Protein AF-A0A950TU41-F1 (afdb_monomer)

Nearest PDB structures (foldseek):
  3a70-assembly1_A  TM=3.833E-01  e=6.392E-03  Pseudomonas sp. MIS38
  2zj7-assembly1_A  TM=4.247E-01  e=2.794E-02  Pseudomonas sp. MIS38
  2qub-assembly6_K  TM=4.024E-01  e=8.659E-02  Serratia marcescens
  7rah-assembly1_E  TM=3.478E-01  e=1.826E+00  Bordetella pertussis

Sequence (277 aa):
MASIQISSSLDMHSFSTWYGNISSYDATHITVTNGPLQGIYTGTFGYDAYGNVYGTLTGFTETFSGLPAFSISGMNVSATYAEQLIASNQIQTLFQTALSGDDQFTVTSGTHVIDGYGGYNTVTESQAHTAYSISTAGSAVLVTNAAEHDTLYNIQRINFTDGFYNTQTQTFSPNAPSGGGFAATDVTTGKAVATSPQSYSGPVAGLQNEFISVTPDNLNVSVSTPNWFIHTGSGQDAIAVSSGVNVLDGGTGSNFLTGGSGTDTFFVDDRGATADI

Radius of gyration: 26.52 Å; Cα contacts (8 Å, |Δi|>4): 699; chains: 1; bounding box: 56×37×81 Å

Solvent-accessible surface area (backbone atoms only — not comparable to full-atom values): 14378 Å² total; per-residue (Å²): 90,29,44,35,45,36,60,40,65,41,48,62,88,78,60,75,88,81,83,58,48,77,78,48,72,57,54,44,42,39,32,32,38,45,90,54,37,36,40,40,39,30,41,45,44,48,65,53,100,85,66,53,56,33,54,37,32,24,29,39,37,35,24,52,75,84,41,66,35,36,35,40,35,54,32,81,35,48,31,45,58,50,49,53,29,56,78,66,71,34,53,67,61,47,48,46,62,47,31,46,40,42,31,40,37,37,53,54,66,34,49,34,36,47,66,30,64,28,61,64,10,33,40,34,51,88,47,43,63,89,68,45,50,76,50,76,60,89,84,28,40,36,45,30,47,98,61,30,47,33,40,36,29,52,50,46,32,39,36,30,75,50,24,36,34,32,62,83,80,71,42,77,45,59,34,76,38,77,87,61,48,72,48,48,33,28,65,73,80,73,39,70,51,85,74,73,65,36,36,46,83,72,92,64,84,72,41,49,25,27,38,77,53,77,37,72,55,24,36,44,35,42,31,67,49,58,10,36,38,38,35,41,21,51,11,53,27,37,40,36,41,25,41,42,35,29,37,43,27,45,44,39,64,66,59,48,79,41,57,65,46,74,55,60,46,76,55,79,68,79,88,50,101,81,67,85,135

Secondary structure (DSSP, 8-state):
--EEEE-S-EETTT------EEEEE-SSEEEEEETTEEEEEEEEEEE-TT--EEEEEEEEEEEETTEEEEEEEEEEEEHHHHHHHHHTT-HHHHHHHHTSSS-EEEE-SEEEEEE--SS--EEE-SS-GGGSEEEEETTEEEEE-SSEEEEEES--EEEETTEEEETTTTEEEEPPP--SSEEEEETTTTEE-SPPPEE--SS-TT--EEEE---SS-EEEEE-SS-EEEE--SS--EEE--EEEEEEE--SS--EEE--EEEEEEE----STT---

pLDDT: mean 92.18, std 8.11, range [53.5, 98.5]

Mean predicted aligned error: 10.17 Å

Structure (mmCIF, N/CA/C/O backbone):
data_AF-A0A950TU41-F1
#
_entry.id   AF-A0A950TU41-F1
#
loop_
_atom_site.group_PDB
_atom_site.id
_atom_site.type_symbol
_atom_site.label_atom_id
_atom_site.label_alt_id
_atom_site.label_comp_id
_atom_site.label_asym_id
_atom_site.label_entity_id
_atom_site.label_seq_id
_atom_site.pdbx_PDB_ins_code
_atom_site.Cartn_x
_atom_site.Cartn_y
_atom_site.Cartn_z
_atom_site.occupancy
_atom_site.B_iso_or_equiv
_atom_site.auth_seq_id
_atom_site.auth_comp_id
_atom_site.auth_asym_id
_atom_site.auth_atom_id
_atom_site.pdbx_PDB_model_num
ATOM 1 N N . MET A 1 1 ? 1.848 -8.654 -11.719 1.00 88.25 1 MET A N 1
ATOM 2 C CA . MET A 1 1 ? 1.743 -7.685 -10.626 1.00 88.25 1 MET A CA 1
ATOM 3 C C . MET A 1 1 ? 3.095 -7.047 -10.470 1.00 88.25 1 MET A C 1
ATOM 5 O O . MET A 1 1 ? 4.022 -7.681 -9.966 1.00 88.25 1 MET A O 1
ATOM 9 N N . ALA A 1 2 ? 3.198 -5.836 -10.986 1.00 94.94 2 ALA A N 1
ATOM 10 C CA . ALA A 1 2 ? 4.299 -4.953 -10.719 1.00 94.94 2 ALA A CA 1
ATOM 11 C C . ALA A 1 2 ? 4.167 -4.376 -9.302 1.00 94.94 2 ALA A C 1
ATOM 13 O O . ALA A 1 2 ? 3.069 -4.199 -8.768 1.00 94.94 2 ALA A O 1
ATOM 14 N N . SER A 1 3 ? 5.309 -4.100 -8.686 1.00 97.06 3 SER A N 1
ATOM 15 C CA . SER A 1 3 ? 5.402 -3.364 -7.431 1.00 97.06 3 SER A CA 1
ATOM 16 C C . SER A 1 3 ? 6.272 -2.139 -7.645 1.00 97.06 3 SER A C 1
ATOM 18 O O . SER A 1 3 ? 7.398 -2.252 -8.143 1.00 97.06 3 SER A O 1
ATOM 20 N N . ILE A 1 4 ? 5.724 -0.983 -7.287 1.00 97.69 4 ILE A N 1
ATOM 21 C CA . ILE A 1 4 ? 6.302 0.331 -7.498 1.00 97.69 4 ILE A CA 1
ATOM 22 C C . ILE A 1 4 ? 6.582 0.951 -6.132 1.00 97.69 4 ILE A C 1
ATOM 24 O O . ILE A 1 4 ? 5.690 1.055 -5.292 1.00 97.69 4 ILE A O 1
ATOM 28 N N . GLN A 1 5 ? 7.823 1.369 -5.917 1.00 97.19 5 GLN A N 1
ATOM 29 C CA . GLN A 1 5 ? 8.247 2.119 -4.737 1.00 97.19 5 GLN A CA 1
ATOM 30 C C . GLN A 1 5 ? 8.606 3.534 -5.175 1.00 97.19 5 GLN A C 1
ATOM 32 O O . GLN A 1 5 ? 9.477 3.700 -6.031 1.00 97.19 5 GLN A O 1
ATOM 37 N N . ILE A 1 6 ? 7.948 4.538 -4.604 1.00 95.56 6 ILE A N 1
ATOM 38 C CA . ILE A 1 6 ? 8.104 5.947 -4.969 1.00 95.56 6 ILE A CA 1
ATOM 39 C C . ILE A 1 6 ? 8.663 6.668 -3.752 1.00 95.56 6 ILE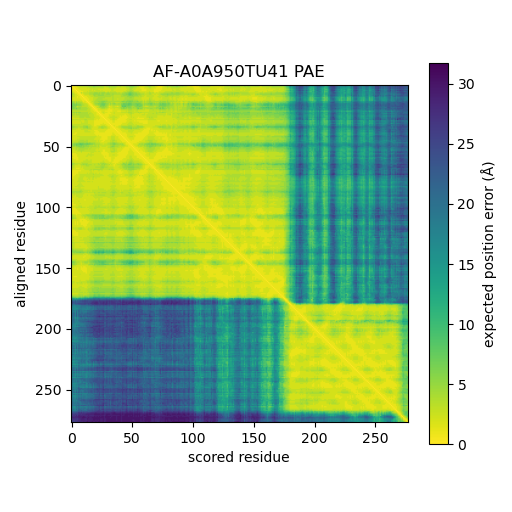 A C 1
ATOM 41 O O . ILE A 1 6 ? 8.012 6.726 -2.716 1.00 95.56 6 ILE A O 1
ATOM 45 N N . SER A 1 7 ? 9.901 7.143 -3.863 1.00 93.31 7 SER A N 1
ATOM 46 C CA . SER A 1 7 ? 10.683 7.708 -2.753 1.00 93.31 7 SER A CA 1
ATOM 47 C C . SER A 1 7 ? 10.867 9.226 -2.856 1.00 93.31 7 SER A C 1
ATOM 49 O O . SER A 1 7 ? 11.515 9.843 -2.012 1.00 93.31 7 SER A O 1
ATOM 51 N N . SER A 1 8 ? 10.322 9.830 -3.910 1.00 91.50 8 SER A N 1
ATOM 52 C CA . SER A 1 8 ? 10.320 11.265 -4.168 1.00 91.50 8 SER A CA 1
ATOM 53 C C . SER A 1 8 ? 9.104 11.636 -5.008 1.00 91.50 8 SER A C 1
ATOM 55 O O . SER A 1 8 ? 8.573 10.780 -5.713 1.00 91.50 8 SER A O 1
ATOM 57 N N . SER A 1 9 ? 8.729 12.919 -5.006 1.00 93.25 9 SER A N 1
ATOM 58 C CA . SER A 1 9 ? 7.616 13.429 -5.815 1.00 93.25 9 SER A CA 1
ATOM 59 C C . SER A 1 9 ? 7.714 12.985 -7.274 1.00 93.25 9 SER A C 1
ATOM 61 O O . SER A 1 9 ? 8.743 13.171 -7.925 1.00 93.25 9 SER A O 1
ATOM 63 N N . LEU A 1 10 ? 6.630 12.394 -7.768 1.00 94.00 10 LEU A N 1
ATOM 64 C CA . LEU A 1 10 ? 6.549 11.758 -9.077 1.00 94.00 10 LEU A CA 1
ATOM 65 C C . LEU A 1 10 ? 5.215 12.115 -9.712 1.00 94.00 10 LEU A C 1
ATOM 67 O O . LEU A 1 10 ? 4.171 11.872 -9.119 1.00 94.00 10 LEU A O 1
ATOM 71 N N . ASP A 1 11 ? 5.248 12.617 -10.940 1.00 95.75 11 ASP A N 1
ATOM 72 C CA . ASP A 1 11 ? 4.053 12.766 -11.762 1.00 95.75 11 ASP A CA 1
ATOM 73 C C . ASP A 1 11 ? 4.135 11.807 -12.950 1.00 95.75 11 ASP A C 1
ATOM 75 O O . ASP A 1 11 ? 4.920 12.007 -13.880 1.00 95.75 11 ASP A O 1
ATOM 79 N N . MET A 1 12 ? 3.331 10.742 -12.909 1.00 94.94 12 MET A N 1
ATOM 80 C CA . MET A 1 12 ? 3.318 9.714 -13.947 1.00 94.94 12 MET A CA 1
ATOM 81 C C . MET A 1 12 ? 2.760 10.220 -15.283 1.00 94.94 12 MET A C 1
ATOM 83 O O . MET A 1 12 ? 3.123 9.662 -16.316 1.00 94.94 12 MET A O 1
ATOM 87 N N . HIS A 1 13 ? 1.933 11.271 -15.308 1.00 94.38 13 HIS A N 1
ATOM 88 C CA . HIS A 1 13 ? 1.343 11.820 -16.540 1.00 94.38 13 HIS A CA 1
ATOM 89 C C . HIS A 1 13 ? 2.278 12.789 -17.263 1.00 94.38 13 HIS A C 1
ATOM 91 O O . HIS A 1 13 ? 2.234 12.876 -18.491 1.00 94.38 13 HIS A O 1
ATOM 97 N N . SER A 1 14 ? 3.139 13.496 -16.527 1.00 91.94 14 SER A N 1
ATOM 98 C CA . SER A 1 14 ? 4.156 14.388 -17.103 1.00 91.94 14 SER A CA 1
ATOM 99 C C . SER A 1 14 ? 5.564 13.783 -17.158 1.00 91.94 14 SER A C 1
ATOM 101 O O . SER A 1 14 ? 6.498 14.436 -17.634 1.00 91.94 14 SER A O 1
ATOM 103 N N . PHE A 1 15 ? 5.721 12.520 -16.743 1.00 88.56 15 PHE A N 1
ATOM 104 C CA . PHE A 1 15 ? 6.992 11.805 -16.798 1.00 88.56 15 PHE A CA 1
ATOM 105 C C . PHE A 1 15 ? 7.570 11.789 -18.220 1.00 88.56 15 PHE A C 1
ATOM 107 O O . PHE A 1 15 ? 6.873 11.492 -19.196 1.00 88.56 15 PHE A O 1
ATOM 114 N N . SER A 1 16 ? 8.866 12.080 -18.335 1.00 85.00 16 SER A N 1
ATOM 115 C CA . SER A 1 16 ? 9.580 12.150 -19.611 1.00 85.00 16 SER A CA 1
ATOM 116 C C . SER A 1 16 ? 10.848 11.306 -19.579 1.00 85.00 16 SER A C 1
ATOM 118 O O . SER A 1 16 ? 11.495 11.168 -18.542 1.00 85.00 16 SER A O 1
ATOM 120 N N . THR A 1 17 ? 11.213 10.727 -20.725 1.00 85.25 17 THR A N 1
ATOM 121 C CA . THR A 1 17 ? 12.479 10.000 -20.850 1.00 85.25 17 THR A CA 1
ATOM 122 C C . THR A 1 17 ? 13.650 10.969 -20.834 1.00 85.25 17 THR A C 1
ATOM 124 O O . THR A 1 17 ? 13.615 12.001 -21.508 1.00 85.25 17 THR A O 1
ATOM 127 N N . TRP A 1 18 ? 14.734 10.583 -20.174 1.00 89.56 18 TRP A N 1
ATOM 128 C CA . TRP A 1 18 ? 16.033 11.221 -20.329 1.00 89.56 18 TRP A CA 1
ATOM 129 C C . TRP A 1 18 ? 17.007 10.261 -21.010 1.00 89.56 18 TRP A C 1
ATOM 131 O O . TRP A 1 18 ? 16.962 9.046 -20.824 1.00 89.56 18 TRP A O 1
ATOM 141 N N . TYR A 1 19 ? 17.897 10.823 -21.823 1.00 88.25 19 TYR A N 1
ATOM 142 C CA . TYR A 1 19 ? 18.923 10.063 -22.530 1.00 88.25 19 TYR A CA 1
ATOM 143 C C . TYR A 1 19 ? 20.235 10.120 -21.755 1.00 88.25 19 TYR A C 1
ATOM 145 O O . TYR A 1 19 ? 20.560 11.143 -21.152 1.00 88.25 19 TYR A O 1
ATOM 153 N N . GLY A 1 20 ? 20.999 9.034 -21.778 1.00 91.81 20 GLY A N 1
ATOM 154 C CA . GLY A 1 20 ? 22.286 8.934 -21.102 1.00 91.81 20 GLY A CA 1
ATOM 155 C C . GLY A 1 20 ? 23.204 7.927 -21.780 1.00 91.81 20 GLY A C 1
ATOM 156 O O . GLY A 1 20 ? 22.857 7.332 -22.799 1.00 91.81 20 GLY A O 1
ATOM 157 N N . ASN A 1 21 ? 24.386 7.734 -21.204 1.00 94.75 21 ASN A N 1
ATOM 158 C CA . ASN A 1 21 ? 25.345 6.746 -21.685 1.00 94.75 21 ASN A CA 1
ATOM 159 C C . ASN A 1 21 ? 25.136 5.420 -20.955 1.00 94.75 21 ASN A C 1
ATOM 161 O O . ASN A 1 21 ? 25.005 5.409 -19.728 1.00 94.75 21 ASN A O 1
ATOM 165 N N . ILE A 1 22 ? 25.167 4.307 -21.691 1.00 95.62 22 ILE A N 1
ATOM 166 C CA . ILE A 1 22 ? 25.212 2.971 -21.090 1.00 95.62 22 ILE A CA 1
ATOM 167 C C . ILE A 1 22 ? 26.581 2.807 -20.416 1.00 95.62 22 ILE A C 1
ATOM 169 O O . ILE A 1 22 ? 27.606 2.763 -21.093 1.00 95.62 22 ILE A O 1
ATOM 173 N N . SER A 1 23 ? 26.608 2.746 -19.084 1.00 95.50 23 SER A N 1
ATOM 174 C CA . SER A 1 23 ? 27.840 2.606 -18.295 1.00 95.50 23 SER A CA 1
ATOM 175 C C . SER A 1 23 ? 28.212 1.149 -18.023 1.00 95.50 23 SER A C 1
ATOM 177 O O . SER A 1 23 ? 29.385 0.841 -17.825 1.00 95.50 23 SER A O 1
ATOM 179 N N . SER A 1 24 ? 27.227 0.251 -18.003 1.00 96.62 24 SER A N 1
ATOM 180 C CA . SER A 1 24 ? 27.422 -1.196 -17.889 1.00 96.62 24 SER A CA 1
ATOM 181 C C . SER A 1 24 ? 26.199 -1.940 -18.417 1.00 96.62 24 SER A C 1
ATOM 183 O O . SER A 1 24 ? 25.081 -1.424 -18.365 1.00 96.62 24 SER A O 1
ATOM 185 N N . TYR A 1 25 ? 26.408 -3.151 -18.929 1.00 96.94 25 TYR A N 1
ATOM 186 C CA . TYR A 1 25 ? 25.329 -4.057 -19.299 1.00 96.94 25 TYR A CA 1
ATOM 187 C C . TYR A 1 25 ? 25.789 -5.516 -19.220 1.00 96.94 25 TYR A C 1
ATOM 189 O O . TYR A 1 25 ? 26.951 -5.827 -19.491 1.00 96.94 25 TYR A O 1
ATOM 197 N N . ASP A 1 26 ? 24.875 -6.401 -18.841 1.00 97.25 26 ASP A N 1
ATOM 198 C CA . ASP A 1 26 ? 25.050 -7.850 -18.812 1.00 97.25 26 ASP A CA 1
ATOM 199 C C . ASP A 1 26 ? 23.702 -8.555 -19.048 1.00 97.25 26 ASP A C 1
ATOM 201 O O . ASP A 1 26 ? 22.701 -7.927 -19.382 1.00 97.25 26 ASP A O 1
ATOM 205 N N . ALA A 1 27 ? 23.653 -9.879 -18.886 1.00 97.56 27 ALA A N 1
ATOM 206 C CA . ALA A 1 27 ? 22.436 -10.661 -19.118 1.00 97.56 27 ALA A CA 1
ATOM 207 C C . ALA A 1 27 ? 21.272 -10.346 -18.151 1.00 97.56 27 ALA A C 1
ATOM 209 O O . ALA A 1 27 ? 20.183 -10.896 -18.307 1.00 97.56 27 ALA A O 1
ATOM 210 N N . THR A 1 28 ? 21.490 -9.507 -17.138 1.00 98.00 28 THR A N 1
ATOM 211 C CA . THR A 1 28 ? 20.545 -9.219 -16.052 1.00 98.00 28 THR A CA 1
ATOM 212 C C . THR A 1 28 ? 20.322 -7.731 -15.789 1.00 98.00 28 THR A C 1
ATOM 214 O O . THR A 1 28 ? 19.253 -7.368 -15.299 1.00 98.00 28 THR A O 1
ATOM 217 N N . HIS A 1 29 ? 21.287 -6.870 -16.124 1.00 97.69 29 HIS A N 1
ATOM 218 C CA . HIS A 1 29 ? 21.232 -5.433 -15.860 1.00 97.69 29 HIS A CA 1
ATOM 219 C C . HIS A 1 29 ? 21.679 -4.608 -17.070 1.00 97.69 29 HIS A C 1
ATOM 221 O O . HIS A 1 29 ? 22.626 -4.969 -17.762 1.00 97.69 29 HIS A O 1
ATOM 227 N N . ILE A 1 30 ? 21.055 -3.446 -17.271 1.00 97.81 30 ILE A N 1
ATOM 228 C CA . ILE A 1 30 ? 21.564 -2.364 -18.126 1.00 97.81 30 ILE A CA 1
ATOM 229 C C . ILE A 1 30 ? 21.567 -1.091 -17.286 1.00 97.81 30 ILE A C 1
ATOM 231 O O . ILE A 1 30 ? 20.527 -0.687 -16.774 1.00 97.81 30 ILE A O 1
ATOM 235 N N . THR A 1 31 ? 22.725 -0.452 -17.145 1.00 97.62 31 THR A N 1
ATOM 236 C CA . THR A 1 31 ? 22.864 0.800 -16.395 1.00 97.62 31 THR A CA 1
ATOM 237 C C . THR A 1 31 ? 23.100 1.953 -17.353 1.00 97.62 31 THR A C 1
ATOM 239 O O . THR A 1 31 ? 24.046 1.930 -18.143 1.00 97.62 31 THR A O 1
ATOM 242 N N . VAL A 1 32 ? 22.262 2.980 -17.252 1.00 96.81 32 VAL A N 1
ATOM 243 C CA . VAL A 1 32 ? 22.356 4.227 -18.011 1.00 96.81 32 VAL A CA 1
ATOM 244 C C . VAL A 1 32 ? 22.626 5.371 -17.041 1.00 96.81 32 VAL A C 1
ATOM 246 O O . VAL A 1 32 ? 22.015 5.445 -15.978 1.00 96.81 32 VAL A O 1
ATOM 249 N N . THR A 1 33 ? 23.540 6.271 -17.396 1.00 97.12 33 THR A N 1
ATOM 250 C CA . THR A 1 33 ? 23.901 7.430 -16.565 1.00 97.12 33 THR A CA 1
ATOM 251 C C . THR A 1 33 ? 23.861 8.735 -17.356 1.00 97.12 33 THR A C 1
ATOM 253 O O . THR A 1 33 ? 24.268 8.790 -18.521 1.00 97.12 33 THR A O 1
ATOM 256 N N . ASN A 1 34 ? 23.383 9.802 -16.716 1.00 96.00 34 ASN A N 1
ATOM 257 C CA . ASN A 1 34 ? 23.454 11.173 -17.217 1.00 96.00 34 ASN A CA 1
ATOM 258 C C . ASN A 1 34 ? 23.643 12.148 -16.043 1.00 96.00 34 ASN A C 1
ATOM 260 O O . ASN A 1 34 ? 22.690 12.520 -15.358 1.00 96.00 34 ASN A O 1
ATOM 264 N N . GLY A 1 35 ? 24.891 12.555 -15.798 1.00 94.00 35 GLY A N 1
ATOM 265 C CA . GLY A 1 35 ? 25.227 13.422 -14.670 1.00 94.00 35 GLY A CA 1
ATOM 266 C C . GLY A 1 35 ? 24.798 12.789 -13.335 1.00 94.00 35 GLY A C 1
ATOM 267 O O . GLY A 1 35 ? 25.291 11.707 -13.018 1.00 94.00 35 GLY A O 1
ATOM 268 N N . PRO A 1 36 ? 23.913 13.431 -12.546 1.00 94.19 36 PRO A N 1
ATOM 269 C CA . PRO A 1 36 ? 23.422 12.880 -11.282 1.00 94.19 36 PRO A CA 1
ATOM 270 C C . PRO A 1 36 ? 22.361 11.782 -11.450 1.00 94.19 36 PRO A C 1
ATOM 272 O O . PRO A 1 36 ? 22.050 11.116 -10.465 1.00 94.19 36 PRO A O 1
ATOM 275 N N . LEU A 1 37 ? 21.785 11.610 -12.645 1.00 95.31 37 LEU A N 1
ATOM 276 C CA . LEU A 1 37 ? 20.758 10.604 -12.913 1.00 95.31 37 LEU A CA 1
ATOM 277 C C . LEU A 1 37 ? 21.392 9.256 -13.253 1.00 95.31 37 LEU A C 1
ATOM 279 O O . LEU A 1 37 ? 22.311 9.170 -14.076 1.00 95.31 37 LEU A O 1
ATOM 283 N N . GLN A 1 38 ? 20.849 8.198 -12.662 1.00 97.06 38 GLN A N 1
ATOM 284 C CA . GLN A 1 38 ? 21.172 6.821 -13.008 1.00 97.06 38 GLN A CA 1
ATOM 285 C C . GLN A 1 38 ? 19.891 5.994 -13.091 1.00 97.06 38 GLN A C 1
ATOM 287 O O . GLN A 1 38 ? 19.098 5.977 -12.152 1.00 97.06 38 GLN A O 1
ATOM 292 N N . GLY A 1 39 ? 19.734 5.286 -14.207 1.00 97.00 39 GLY A N 1
ATOM 293 C CA . GLY A 1 39 ? 18.655 4.343 -14.466 1.00 97.00 39 GLY A CA 1
ATOM 294 C C . GLY A 1 39 ? 19.225 2.935 -14.591 1.00 97.00 39 GLY A C 1
ATOM 295 O O . GLY A 1 39 ? 20.140 2.705 -15.384 1.00 97.00 39 GLY A O 1
ATOM 296 N N . ILE A 1 40 ? 18.699 2.001 -13.809 1.00 97.38 40 ILE A N 1
ATOM 297 C CA . ILE A 1 40 ? 19.087 0.591 -13.816 1.00 97.38 40 ILE A CA 1
ATOM 298 C C . ILE A 1 40 ? 17.889 -0.217 -14.294 1.00 97.38 40 ILE A C 1
ATOM 300 O O . ILE A 1 40 ? 16.898 -0.349 -13.582 1.00 97.38 40 ILE A O 1
ATOM 304 N N . TYR A 1 41 ? 17.990 -0.772 -15.493 1.00 97.50 41 TYR A N 1
ATOM 305 C CA . TYR A 1 41 ? 17.017 -1.707 -16.043 1.00 97.50 41 TYR A CA 1
ATOM 306 C C . TYR A 1 41 ? 17.400 -3.116 -15.602 1.00 97.50 41 TYR A C 1
ATOM 308 O O . TYR A 1 41 ? 18.546 -3.526 -15.793 1.00 97.50 41 TYR A O 1
ATOM 316 N N . THR A 1 42 ? 16.459 -3.8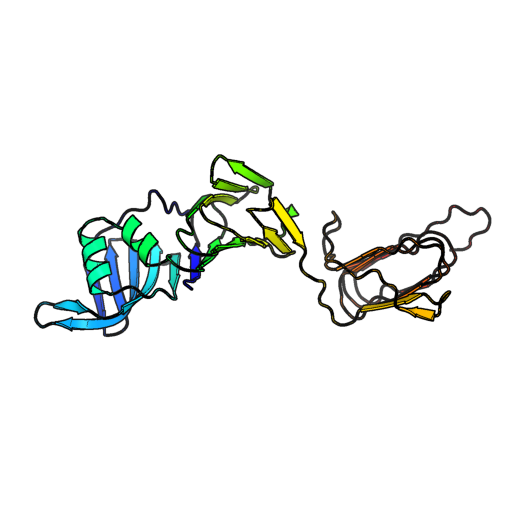60 -15.030 1.00 98.50 42 THR A N 1
ATOM 317 C CA . THR A 1 42 ? 16.664 -5.242 -14.581 1.00 98.50 42 THR A CA 1
ATOM 318 C C . THR A 1 42 ? 15.809 -6.196 -15.403 1.00 98.50 42 THR A C 1
ATOM 320 O O . THR A 1 42 ? 14.703 -5.856 -15.832 1.00 98.50 42 THR A O 1
ATOM 323 N N . GLY A 1 43 ? 16.328 -7.388 -15.686 1.00 98.12 43 GLY A N 1
ATOM 324 C CA . GLY A 1 43 ? 15.643 -8.300 -16.590 1.00 98.12 43 GLY A CA 1
ATOM 325 C C . GLY A 1 43 ? 16.399 -9.575 -16.906 1.00 98.12 43 GLY A C 1
ATOM 326 O O . GLY A 1 43 ? 17.280 -10.021 -16.176 1.00 98.12 43 GLY A O 1
ATOM 327 N N . THR A 1 44 ? 16.010 -10.182 -18.019 1.00 98.19 44 THR A N 1
ATOM 328 C CA . THR A 1 44 ? 16.773 -11.223 -18.705 1.00 98.19 44 THR A CA 1
ATOM 329 C C . THR A 1 44 ? 17.062 -10.705 -20.100 1.00 98.19 44 THR A C 1
ATOM 331 O O . THR A 1 44 ? 16.145 -10.585 -20.913 1.00 98.19 44 THR A O 1
ATOM 334 N N . PHE A 1 45 ? 18.321 -10.374 -20.359 1.00 98.44 45 PHE A N 1
ATOM 335 C CA . PHE A 1 45 ? 18.753 -9.689 -21.567 1.00 98.44 45 PHE A CA 1
ATOM 336 C C . PHE A 1 45 ? 19.679 -10.565 -22.404 1.00 98.44 45 PHE A C 1
ATOM 338 O O . PHE A 1 45 ? 20.549 -11.274 -21.894 1.00 98.44 45 PHE A O 1
ATOM 345 N N . GLY A 1 46 ? 19.496 -10.486 -23.714 1.00 97.88 46 GLY A N 1
ATOM 346 C CA . GLY A 1 46 ? 20.470 -10.920 -24.701 1.00 97.88 46 GLY A CA 1
ATOM 347 C C . GLY A 1 46 ? 20.750 -9.794 -25.688 1.00 97.88 46 GLY A C 1
ATOM 348 O O . GLY A 1 46 ? 19.980 -8.838 -25.785 1.00 97.88 46 GLY A O 1
ATOM 349 N N . TYR A 1 47 ? 21.862 -9.920 -26.407 1.00 97.19 47 TYR A N 1
ATOM 350 C CA . TYR A 1 47 ? 22.341 -8.907 -27.343 1.00 97.19 47 TYR A CA 1
ATOM 351 C C . TYR A 1 47 ? 22.710 -9.570 -28.661 1.00 97.19 47 TYR A C 1
ATOM 353 O O . TYR A 1 47 ? 23.394 -10.598 -28.673 1.00 97.19 47 TYR A O 1
ATOM 361 N N . ASP A 1 48 ? 22.229 -9.012 -29.768 1.00 95.75 48 ASP A N 1
ATOM 362 C CA . ASP A 1 48 ? 22.623 -9.478 -31.094 1.00 95.75 48 ASP A CA 1
ATOM 363 C C . ASP A 1 48 ? 24.010 -8.941 -31.500 1.00 95.75 48 ASP A C 1
ATOM 365 O O . ASP A 1 48 ? 24.665 -8.195 -30.768 1.00 95.75 48 ASP A O 1
ATOM 369 N N . ALA A 1 49 ? 24.476 -9.318 -32.694 1.00 95.44 49 ALA A N 1
ATOM 370 C CA . ALA A 1 49 ? 25.771 -8.877 -33.217 1.00 95.44 49 ALA A CA 1
ATOM 371 C C . ALA A 1 49 ? 25.870 -7.354 -33.453 1.00 95.44 49 ALA A C 1
ATOM 373 O O . ALA A 1 49 ? 26.974 -6.842 -33.643 1.00 95.44 49 ALA A O 1
ATOM 374 N N . TYR A 1 50 ? 24.741 -6.642 -33.455 1.00 93.44 50 TYR A N 1
ATOM 375 C CA . TYR A 1 50 ? 24.648 -5.193 -33.622 1.00 93.44 50 TYR A CA 1
ATOM 376 C C . TYR A 1 50 ? 24.466 -4.459 -32.284 1.00 93.44 50 TYR A C 1
ATOM 378 O O . TYR A 1 50 ? 24.434 -3.231 -32.269 1.00 93.44 50 TYR A O 1
ATOM 386 N N . GLY A 1 51 ? 24.386 -5.191 -31.166 1.00 89.38 51 GLY A N 1
ATOM 387 C CA . GLY A 1 51 ? 24.174 -4.638 -29.830 1.00 89.38 51 GLY A CA 1
ATOM 388 C C . GLY A 1 51 ? 22.709 -4.344 -29.500 1.00 89.38 51 GLY A C 1
ATOM 389 O O . GLY A 1 51 ? 22.446 -3.744 -28.458 1.00 89.38 51 GLY A O 1
ATOM 390 N N . ASN A 1 52 ? 21.756 -4.768 -30.337 1.00 93.19 52 ASN A N 1
ATOM 391 C CA . ASN A 1 52 ? 20.336 -4.601 -30.037 1.00 93.19 52 ASN A CA 1
ATOM 392 C C . ASN A 1 52 ? 19.933 -5.541 -28.901 1.00 93.19 52 ASN A C 1
ATOM 394 O O . ASN A 1 52 ? 20.273 -6.730 -28.914 1.00 93.19 52 ASN A O 1
ATOM 398 N N . VAL A 1 53 ? 19.175 -5.014 -27.941 1.00 96.75 53 VAL A N 1
ATOM 399 C CA . VAL A 1 53 ? 18.705 -5.783 -26.790 1.00 96.75 53 VAL A CA 1
ATOM 400 C C . VAL A 1 53 ? 17.448 -6.595 -27.129 1.00 96.75 53 VAL A C 1
ATOM 402 O O . VAL A 1 53 ? 16.516 -6.127 -27.790 1.00 96.75 53 VAL A O 1
ATOM 405 N N . TYR A 1 54 ? 17.396 -7.825 -26.628 1.00 97.88 54 TYR A N 1
ATOM 406 C CA . TYR A 1 54 ? 16.201 -8.665 -26.612 1.00 97.88 54 TYR A CA 1
ATOM 407 C C . TYR A 1 54 ? 16.042 -9.370 -25.263 1.00 97.88 54 TYR A C 1
ATOM 409 O O . TYR A 1 54 ? 16.923 -9.316 -24.407 1.00 97.88 54 TYR A O 1
ATOM 417 N N . GLY A 1 55 ? 14.901 -10.031 -25.070 1.00 98.12 55 GLY A N 1
ATOM 418 C CA . GLY A 1 55 ? 14.534 -10.687 -23.815 1.00 98.12 55 GLY A CA 1
ATOM 419 C C . GLY A 1 55 ? 13.413 -9.943 -23.095 1.00 98.12 55 GLY A C 1
ATOM 420 O O . GLY A 1 55 ? 12.516 -9.405 -23.752 1.00 98.12 55 GLY A O 1
ATOM 421 N N . THR A 1 56 ? 13.460 -9.910 -21.765 1.00 98.44 56 THR A N 1
ATOM 422 C CA . THR A 1 56 ? 12.373 -9.391 -20.922 1.00 98.44 56 THR A CA 1
ATOM 423 C C . THR A 1 56 ? 12.904 -8.391 -19.904 1.00 98.44 56 THR A C 1
ATOM 425 O O . THR A 1 56 ? 13.801 -8.705 -19.127 1.00 98.44 56 THR A O 1
ATOM 428 N N . LEU A 1 57 ? 12.308 -7.203 -19.888 1.00 98.38 57 LEU A N 1
ATOM 429 C CA . LEU A 1 57 ? 12.452 -6.189 -18.854 1.00 98.38 57 LEU A CA 1
ATOM 430 C C . LEU A 1 57 ? 11.503 -6.518 -17.693 1.00 98.38 57 LEU A C 1
ATOM 432 O O . LEU A 1 57 ? 10.287 -6.609 -17.888 1.00 98.38 57 LEU A O 1
ATOM 436 N N . THR A 1 58 ? 12.061 -6.690 -16.496 1.00 98.19 58 THR A N 1
ATOM 437 C CA . THR A 1 58 ? 11.312 -7.064 -15.286 1.00 98.19 58 THR A CA 1
ATOM 438 C C . THR A 1 58 ? 11.347 -6.004 -14.193 1.00 98.19 58 THR A C 1
ATOM 440 O O . THR A 1 58 ? 10.513 -6.039 -13.286 1.00 98.19 58 THR A O 1
ATOM 443 N N . GLY A 1 59 ? 12.246 -5.028 -14.286 1.00 97.75 59 GLY A N 1
ATOM 444 C CA . GLY A 1 59 ? 12.289 -3.910 -13.360 1.00 97.75 59 GLY A CA 1
ATOM 445 C C . GLY A 1 59 ? 13.065 -2.710 -13.889 1.00 97.75 59 GLY A C 1
ATOM 446 O O . GLY A 1 59 ? 13.770 -2.778 -14.896 1.00 97.75 59 GLY A O 1
ATOM 447 N N . PHE A 1 60 ? 12.897 -1.591 -13.203 1.00 97.12 60 PHE A N 1
ATOM 448 C CA . PHE A 1 60 ? 13.603 -0.347 -13.453 1.00 97.12 60 PHE A CA 1
ATOM 449 C C . PHE A 1 60 ? 13.789 0.388 -12.131 1.00 97.12 60 PHE A C 1
ATOM 451 O O . PHE A 1 60 ? 12.839 0.504 -11.366 1.00 97.12 60 PHE A O 1
ATOM 458 N N . THR A 1 61 ? 14.983 0.905 -11.876 1.00 97.00 61 THR A N 1
ATOM 459 C CA . THR A 1 61 ? 15.265 1.755 -10.718 1.00 97.00 61 THR A CA 1
ATOM 460 C C . THR A 1 61 ? 15.901 3.043 -11.194 1.00 97.00 61 THR A C 1
ATOM 462 O O . THR A 1 61 ? 16.914 3.007 -11.891 1.00 97.00 61 THR A O 1
ATOM 465 N N . GLU A 1 62 ? 15.350 4.172 -10.767 1.00 95.62 62 GLU A N 1
ATOM 466 C CA . GLU A 1 62 ? 15.936 5.486 -10.981 1.00 95.62 62 GLU A CA 1
ATOM 467 C C . GLU A 1 62 ? 16.488 6.047 -9.674 1.00 95.62 62 GLU A C 1
ATOM 469 O O . GLU A 1 62 ? 15.851 5.982 -8.619 1.00 95.62 62 GLU A O 1
ATOM 474 N N . THR A 1 63 ? 17.682 6.624 -9.753 1.00 95.75 63 THR A N 1
ATOM 475 C CA . THR A 1 63 ? 18.303 7.346 -8.646 1.00 95.75 63 THR A CA 1
ATOM 476 C C . THR A 1 63 ? 18.773 8.726 -9.093 1.00 95.75 63 THR A C 1
ATOM 478 O O . THR A 1 63 ? 19.182 8.921 -10.243 1.00 95.75 63 THR A O 1
ATOM 481 N N . PHE A 1 64 ? 18.758 9.676 -8.160 1.00 94.38 64 PHE A N 1
ATOM 482 C CA . PHE A 1 64 ? 19.330 11.006 -8.328 1.00 94.38 64 PHE A CA 1
ATOM 483 C C . PHE A 1 64 ? 20.403 11.235 -7.265 1.00 94.38 64 PHE A C 1
ATOM 485 O O . PHE A 1 64 ? 20.132 11.202 -6.065 1.00 94.38 64 PHE A O 1
ATOM 492 N N . SER A 1 65 ? 21.646 11.457 -7.694 1.00 94.31 65 SER A N 1
ATOM 493 C CA . SER A 1 65 ? 22.812 11.591 -6.805 1.00 94.31 65 SER A CA 1
ATOM 494 C C . SER A 1 65 ? 22.970 10.414 -5.822 1.00 94.31 65 SER A C 1
ATOM 496 O O . SER A 1 65 ? 23.417 10.596 -4.692 1.00 94.31 65 SER A O 1
ATOM 498 N N . GLY A 1 66 ? 22.590 9.204 -6.252 1.00 91.00 66 GLY A N 1
ATOM 499 C CA . GLY A 1 66 ? 22.659 7.973 -5.457 1.00 91.00 66 GLY A CA 1
ATOM 500 C C . GLY A 1 66 ? 21.481 7.734 -4.505 1.00 91.00 66 GLY A C 1
ATOM 501 O O . GLY A 1 66 ? 21.451 6.696 -3.849 1.00 91.00 66 GLY A O 1
ATOM 502 N N . LEU A 1 67 ? 20.509 8.648 -4.433 1.00 92.19 67 LEU A N 1
ATOM 503 C CA . LEU A 1 67 ? 19.273 8.454 -3.670 1.00 92.19 67 LEU A CA 1
ATOM 504 C C . LEU A 1 67 ? 18.172 7.880 -4.574 1.00 92.19 67 LEU A C 1
ATOM 506 O O . LEU A 1 67 ? 18.054 8.333 -5.715 1.00 92.19 67 LEU A O 1
ATOM 510 N N . PRO A 1 68 ? 17.370 6.909 -4.104 1.00 90.75 68 PRO A N 1
ATOM 511 C CA . PRO A 1 68 ? 16.273 6.351 -4.887 1.00 90.75 68 PRO A CA 1
ATOM 512 C C . PRO A 1 68 ? 15.218 7.422 -5.174 1.00 90.75 68 PRO A C 1
ATOM 514 O O . PRO A 1 68 ? 14.772 8.110 -4.260 1.00 90.75 68 PRO A O 1
ATOM 517 N N . ALA A 1 69 ? 14.830 7.549 -6.443 1.00 92.62 69 ALA A N 1
ATOM 518 C CA . ALA A 1 69 ? 13.706 8.378 -6.867 1.00 92.62 69 ALA A CA 1
ATOM 519 C C . ALA A 1 69 ? 12.441 7.515 -6.953 1.00 92.62 69 ALA A C 1
ATOM 521 O O . ALA A 1 69 ? 11.473 7.727 -6.222 1.00 92.62 69 ALA A O 1
ATOM 522 N N . PHE A 1 70 ? 12.487 6.469 -7.779 1.00 94.56 70 PHE A N 1
ATOM 523 C CA . PHE A 1 70 ? 11.476 5.419 -7.797 1.00 94.56 70 PHE A CA 1
ATOM 524 C C . PHE A 1 70 ? 12.051 4.106 -8.328 1.00 94.56 70 PHE A C 1
ATOM 526 O O . PHE A 1 70 ? 13.093 4.070 -8.987 1.00 94.56 70 PHE A O 1
ATOM 533 N N . SER A 1 71 ? 11.356 3.010 -8.049 1.00 96.38 71 SER A N 1
ATOM 534 C CA . SER A 1 71 ? 11.653 1.711 -8.641 1.00 96.38 71 SER A CA 1
ATOM 535 C C . SER A 1 71 ? 10.381 0.958 -8.983 1.00 96.38 71 SER A C 1
ATOM 537 O O . SER A 1 71 ? 9.364 1.099 -8.310 1.00 96.38 71 SER A O 1
ATOM 539 N N . ILE A 1 72 ? 10.456 0.151 -10.031 1.00 97.31 72 ILE A N 1
ATOM 540 C CA . ILE A 1 72 ? 9.419 -0.760 -10.491 1.00 97.31 72 ILE A CA 1
ATOM 541 C C . ILE A 1 72 ? 10.050 -2.146 -10.557 1.00 97.31 72 ILE A C 1
ATOM 543 O O . ILE A 1 72 ? 11.149 -2.321 -11.082 1.00 97.31 72 ILE A O 1
ATOM 547 N N . SER A 1 73 ? 9.345 -3.149 -10.057 1.00 97.62 73 SER A N 1
ATOM 548 C CA . SER A 1 73 ? 9.723 -4.559 -10.147 1.00 97.62 73 SER A CA 1
ATOM 549 C C . SER A 1 73 ? 8.519 -5.399 -10.558 1.00 97.62 73 SER A C 1
ATOM 551 O O . SER A 1 73 ? 7.388 -4.941 -10.441 1.00 97.62 73 SER A O 1
ATOM 553 N N . GLY A 1 74 ? 8.738 -6.620 -11.047 1.00 95.62 74 GLY A N 1
ATOM 554 C CA . GLY A 1 74 ? 7.649 -7.525 -11.437 1.00 95.62 74 GLY A CA 1
ATOM 555 C C . GLY A 1 74 ? 6.984 -7.185 -12.775 1.00 95.62 74 GLY A C 1
ATOM 556 O O . GLY A 1 74 ? 5.926 -7.738 -13.083 1.00 95.62 74 GLY A O 1
ATOM 557 N N . MET A 1 75 ? 7.602 -6.312 -13.578 1.00 96.19 75 MET A N 1
ATOM 558 C CA . MET A 1 75 ? 7.183 -6.070 -14.959 1.00 96.19 75 MET A CA 1
ATOM 559 C C . MET A 1 75 ? 7.371 -7.330 -15.812 1.00 96.19 75 MET A C 1
ATOM 561 O O . MET A 1 75 ? 8.177 -8.211 -15.505 1.00 96.19 75 MET A O 1
ATOM 565 N N . ASN A 1 76 ? 6.648 -7.394 -16.925 1.00 96.50 76 ASN A N 1
ATOM 566 C CA . ASN A 1 76 ? 6.835 -8.418 -17.945 1.00 96.50 76 ASN A CA 1
ATOM 567 C C . ASN A 1 76 ? 6.722 -7.785 -19.336 1.00 96.50 76 ASN A C 1
ATOM 569 O O . ASN A 1 76 ? 5.736 -7.980 -20.046 1.00 96.50 76 ASN A O 1
ATOM 573 N N . VAL A 1 77 ? 7.715 -6.971 -19.699 1.00 97.94 77 VAL A N 1
ATOM 574 C CA . VAL A 1 77 ? 7.739 -6.242 -20.975 1.00 97.94 77 VAL A CA 1
ATOM 575 C C . VAL A 1 77 ? 8.874 -6.776 -21.840 1.00 97.94 77 VAL A C 1
ATOM 577 O O . VAL A 1 77 ? 9.977 -6.992 -21.351 1.00 97.94 77 VAL A O 1
ATOM 580 N N . SER A 1 78 ? 8.641 -6.986 -23.137 1.00 98.31 78 SER A N 1
ATOM 581 C CA . SER A 1 78 ? 9.733 -7.328 -24.058 1.00 98.31 78 SER A CA 1
ATOM 582 C C . SER A 1 78 ? 10.784 -6.216 -24.059 1.00 98.31 78 SER A C 1
ATOM 584 O O . SER A 1 78 ? 10.447 -5.056 -24.281 1.00 98.31 78 SER A O 1
ATOM 586 N N . ALA A 1 79 ? 12.056 -6.564 -23.852 1.00 97.94 79 ALA A N 1
ATOM 587 C CA . ALA A 1 79 ? 13.144 -5.587 -23.819 1.00 97.94 79 ALA A CA 1
ATOM 588 C C . ALA A 1 79 ? 13.280 -4.832 -25.154 1.00 97.94 79 ALA A C 1
ATOM 590 O O . ALA A 1 79 ? 13.502 -3.627 -25.155 1.00 97.94 79 ALA A O 1
ATOM 591 N N . THR A 1 80 ? 13.058 -5.515 -26.282 1.00 97.75 80 THR A N 1
ATOM 592 C CA . THR A 1 80 ? 13.049 -4.893 -27.616 1.00 97.75 80 THR A CA 1
ATOM 593 C C . THR A 1 80 ? 11.894 -3.907 -27.770 1.00 97.75 80 THR A C 1
ATOM 595 O O . THR A 1 80 ? 12.069 -2.829 -28.323 1.00 97.75 80 THR A O 1
ATOM 598 N N . TYR A 1 81 ? 10.707 -4.245 -27.262 1.00 97.94 81 TYR A N 1
ATOM 599 C CA . TYR A 1 81 ? 9.561 -3.337 -27.323 1.00 97.94 81 TYR A CA 1
ATOM 600 C C . TYR A 1 81 ? 9.738 -2.129 -26.394 1.00 97.94 81 TYR A C 1
ATOM 602 O O . TYR A 1 81 ? 9.436 -1.003 -26.779 1.00 97.94 81 TYR A O 1
ATOM 610 N N . ALA A 1 82 ? 10.280 -2.345 -25.192 1.00 96.88 82 ALA A N 1
ATOM 611 C CA . ALA A 1 82 ? 10.611 -1.263 -24.273 1.00 96.88 82 ALA A CA 1
ATOM 612 C C . ALA A 1 82 ? 11.633 -0.296 -24.889 1.00 96.88 82 ALA A C 1
ATOM 614 O O . ALA A 1 82 ? 11.426 0.913 -24.834 1.00 96.88 82 ALA A O 1
ATOM 615 N N . GLU A 1 83 ? 12.685 -0.817 -25.528 1.00 95.06 83 GLU A N 1
ATOM 616 C CA . GLU A 1 83 ? 13.681 -0.008 -26.240 1.00 95.06 83 GLU A CA 1
ATOM 617 C C . GLU A 1 83 ? 13.033 0.849 -27.337 1.00 95.06 83 GLU A C 1
ATOM 619 O O . GLU A 1 83 ? 13.234 2.062 -27.347 1.00 95.06 83 GLU A O 1
ATOM 624 N N . GLN A 1 84 ? 12.156 0.268 -28.163 1.00 95.44 84 GLN A N 1
ATOM 625 C CA . GLN A 1 84 ? 11.441 0.997 -29.216 1.00 95.44 84 GLN A CA 1
ATOM 626 C C . GLN A 1 84 ? 10.586 2.146 -28.668 1.00 95.44 84 GLN A C 1
ATOM 628 O O . GLN A 1 84 ? 10.591 3.248 -29.227 1.00 95.44 84 GLN A O 1
ATOM 633 N N . LEU A 1 85 ? 9.852 1.901 -27.577 1.00 95.56 85 LEU A N 1
ATOM 634 C CA . LEU A 1 85 ? 9.013 2.916 -26.939 1.00 95.56 85 LEU A CA 1
ATOM 635 C C . LEU A 1 85 ? 9.856 4.027 -26.308 1.00 95.56 85 LEU A C 1
ATOM 637 O O . LEU A 1 85 ? 9.508 5.199 -26.447 1.00 95.56 85 LEU A O 1
ATOM 641 N N . ILE A 1 86 ? 10.973 3.686 -25.660 1.00 93.00 86 ILE A N 1
ATOM 642 C CA . ILE A 1 86 ? 11.899 4.667 -25.077 1.00 93.00 86 ILE A CA 1
ATOM 643 C C . ILE A 1 86 ? 12.530 5.517 -26.185 1.00 93.00 86 ILE A C 1
ATOM 645 O O . ILE A 1 86 ? 12.469 6.743 -26.117 1.00 93.00 86 ILE A O 1
ATOM 649 N N . ALA A 1 87 ? 13.055 4.889 -27.241 1.00 91.31 87 ALA A N 1
ATOM 650 C CA . ALA A 1 87 ? 13.670 5.573 -28.379 1.00 91.31 87 ALA A CA 1
ATOM 651 C C . ALA A 1 87 ? 12.685 6.485 -29.134 1.00 91.31 87 ALA A C 1
ATOM 653 O O . ALA A 1 87 ? 13.084 7.497 -29.708 1.00 91.31 87 ALA A O 1
ATOM 654 N N . SER A 1 88 ? 11.392 6.150 -29.104 1.00 93.00 88 SER A N 1
ATOM 655 C CA . SER A 1 88 ? 10.320 6.933 -29.731 1.00 93.00 88 SER A CA 1
ATOM 656 C C . SER A 1 88 ? 9.647 7.933 -28.778 1.00 93.00 88 SER A C 1
ATOM 658 O O . SER A 1 88 ? 8.650 8.548 -29.157 1.00 93.00 88 SER A O 1
ATOM 660 N N . ASN A 1 89 ? 10.163 8.112 -27.553 1.00 90.38 89 ASN A N 1
ATOM 661 C CA . ASN A 1 89 ? 9.593 8.976 -26.510 1.00 90.38 89 ASN A CA 1
ATOM 662 C C . ASN A 1 89 ? 8.114 8.657 -26.180 1.00 90.38 89 ASN A C 1
ATOM 664 O O . ASN A 1 89 ? 7.289 9.544 -25.965 1.00 90.38 89 ASN A O 1
ATOM 668 N N . GLN A 1 90 ? 7.761 7.371 -26.152 1.00 93.62 90 GLN A N 1
ATOM 669 C CA . GLN A 1 90 ? 6.418 6.855 -25.864 1.00 93.62 90 GLN A CA 1
ATOM 670 C C . GLN A 1 90 ? 6.340 6.229 -24.464 1.00 93.62 90 GLN A C 1
ATOM 672 O O . GLN A 1 90 ? 5.803 5.135 -24.281 1.00 93.62 90 GLN A O 1
ATOM 677 N N . ILE A 1 91 ? 6.874 6.921 -23.454 1.00 91.88 91 ILE A N 1
ATOM 678 C CA . ILE A 1 91 ? 6.970 6.389 -22.084 1.00 91.88 91 ILE A CA 1
ATOM 679 C C . ILE A 1 91 ? 5.605 6.090 -21.455 1.00 91.88 91 ILE A C 1
ATOM 6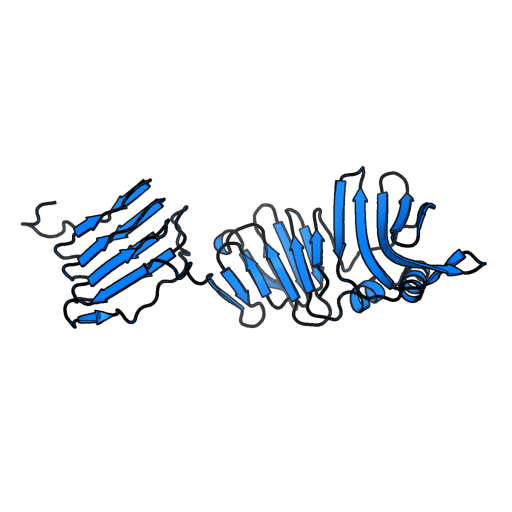81 O O . ILE A 1 91 ? 5.459 5.106 -20.738 1.00 91.88 91 ILE A O 1
ATOM 685 N N . GLN A 1 92 ? 4.579 6.868 -21.806 1.00 94.12 92 GLN A N 1
ATOM 686 C CA . GLN A 1 92 ? 3.202 6.630 -21.365 1.00 94.12 92 GLN A CA 1
ATOM 687 C C . GLN A 1 92 ? 2.679 5.272 -21.856 1.00 94.12 92 GLN A C 1
ATOM 689 O O . GLN A 1 92 ? 2.068 4.521 -21.101 1.00 94.12 92 GLN A O 1
ATOM 694 N N . THR A 1 93 ? 2.992 4.902 -23.101 1.00 95.69 93 THR A N 1
ATOM 695 C CA . THR A 1 93 ? 2.667 3.576 -23.647 1.00 95.69 93 THR A CA 1
ATOM 696 C C . THR A 1 93 ? 3.455 2.473 -22.941 1.00 95.69 93 THR A C 1
ATOM 698 O O . THR A 1 93 ? 2.935 1.372 -22.745 1.00 95.69 93 THR A O 1
ATOM 701 N N . LEU A 1 94 ? 4.701 2.747 -22.534 1.00 95.88 94 LEU A N 1
ATOM 702 C CA . LEU A 1 94 ? 5.496 1.784 -21.773 1.00 95.88 94 LEU A CA 1
ATOM 703 C C . LEU A 1 94 ? 4.884 1.543 -20.391 1.00 95.88 94 LEU A C 1
ATOM 705 O O . LEU A 1 94 ? 4.725 0.383 -20.019 1.00 95.88 94 LEU A O 1
ATOM 709 N N . PHE A 1 95 ? 4.470 2.592 -19.675 1.00 95.62 95 PHE A N 1
ATOM 710 C CA . PHE A 1 95 ? 3.762 2.435 -18.405 1.00 95.62 95 PHE A CA 1
ATOM 711 C C . PHE A 1 95 ? 2.447 1.674 -18.570 1.00 95.62 95 PHE A C 1
ATOM 713 O O . PHE A 1 95 ? 2.237 0.706 -17.852 1.00 95.62 95 PHE A O 1
ATOM 720 N N . GLN A 1 96 ? 1.625 2.008 -19.570 1.00 95.94 96 GLN A N 1
ATOM 721 C CA . GLN A 1 96 ? 0.396 1.256 -19.870 1.00 95.94 96 GLN A CA 1
ATOM 722 C C . GLN A 1 96 ? 0.660 -0.230 -20.138 1.00 95.94 96 GLN A C 1
ATOM 724 O O . GLN A 1 96 ? -0.135 -1.085 -19.761 1.00 95.94 96 GLN A O 1
ATOM 729 N N . THR A 1 97 ? 1.772 -0.549 -20.804 1.00 96.38 97 THR A N 1
ATOM 730 C CA . THR A 1 97 ? 2.156 -1.939 -21.081 1.00 96.38 97 THR A CA 1
ATOM 731 C C . THR A 1 97 ? 2.616 -2.639 -19.801 1.00 96.38 97 THR A C 1
ATOM 733 O O . THR A 1 97 ? 2.181 -3.755 -19.510 1.00 96.38 97 THR A O 1
ATOM 736 N N . ALA A 1 98 ? 3.496 -1.984 -19.040 1.00 96.31 98 ALA A N 1
ATOM 737 C CA . ALA A 1 98 ? 4.098 -2.511 -17.822 1.00 96.31 98 ALA A CA 1
ATOM 738 C C . ALA A 1 98 ? 3.087 -2.697 -16.683 1.00 96.31 98 ALA A C 1
ATOM 740 O O . ALA A 1 98 ? 3.230 -3.645 -15.914 1.00 96.31 98 ALA A O 1
ATOM 741 N N . LEU A 1 99 ? 2.087 -1.815 -16.617 1.00 96.81 99 LEU A N 1
ATOM 742 C CA . LEU A 1 99 ? 1.098 -1.697 -15.546 1.00 96.81 99 LEU A CA 1
ATOM 743 C C . LEU A 1 99 ? -0.317 -2.051 -16.039 1.00 96.81 99 LEU A C 1
ATOM 745 O O . LEU A 1 99 ? -1.305 -1.367 -15.791 1.00 96.81 99 LEU A O 1
ATOM 749 N N . SER A 1 100 ? -0.409 -3.076 -16.886 1.00 96.25 100 SER A N 1
ATOM 750 C CA . SER A 1 100 ? -1.683 -3.498 -17.487 1.00 96.25 100 SER A CA 1
ATOM 751 C C . SER A 1 100 ? -2.508 -4.426 -16.586 1.00 96.25 100 SER A C 1
ATOM 753 O O . SER A 1 100 ? -3.647 -4.753 -16.932 1.00 96.25 100 SER A O 1
ATOM 755 N N . GLY A 1 101 ? -1.935 -4.892 -15.473 1.00 95.50 101 GLY A N 1
ATOM 756 C CA . GLY A 1 101 ? -2.536 -5.865 -14.564 1.00 95.50 101 GLY A CA 1
ATOM 757 C C . GLY A 1 101 ? -2.832 -5.272 -13.192 1.00 95.50 101 GLY A C 1
ATOM 758 O O . GLY A 1 101 ? -2.895 -4.069 -13.027 1.00 95.50 101 GLY A O 1
ATOM 759 N N . ASP A 1 102 ? -3.037 -6.137 -12.202 1.00 97.06 102 ASP A N 1
ATOM 760 C CA . ASP A 1 102 ? -3.194 -5.697 -10.816 1.00 97.06 102 ASP A CA 1
ATOM 761 C C . ASP A 1 102 ? -1.818 -5.326 -10.259 1.00 97.06 102 ASP A C 1
ATOM 763 O O . ASP A 1 102 ? -0.955 -6.209 -10.151 1.00 97.06 102 ASP A O 1
ATOM 767 N N . ASP A 1 103 ? -1.615 -4.056 -9.910 1.00 97.69 103 ASP A N 1
ATOM 768 C CA . ASP A 1 103 ? -0.320 -3.525 -9.486 1.00 97.69 103 ASP A CA 1
ATOM 769 C C . ASP A 1 103 ? -0.380 -2.831 -8.116 1.00 97.69 103 ASP A C 1
ATOM 771 O O . ASP A 1 103 ? -1.440 -2.450 -7.602 1.00 97.69 103 ASP A O 1
ATOM 775 N N . GLN A 1 104 ? 0.785 -2.714 -7.475 1.00 97.69 104 GLN A N 1
ATOM 776 C CA . GLN A 1 104 ? 0.913 -2.134 -6.138 1.00 97.69 104 GLN A CA 1
ATOM 777 C C . GLN A 1 104 ? 1.883 -0.961 -6.120 1.00 97.69 104 GLN A C 1
ATOM 779 O O . GLN A 1 104 ? 3.020 -1.085 -6.569 1.00 97.69 104 GLN A O 1
ATOM 784 N N . PHE A 1 105 ? 1.460 0.135 -5.503 1.00 98.12 105 PHE A N 1
ATOM 785 C CA . PHE A 1 105 ? 2.236 1.353 -5.330 1.00 98.12 105 PHE A CA 1
ATOM 786 C C . PHE A 1 105 ? 2.447 1.609 -3.841 1.00 98.12 105 PHE A C 1
ATOM 788 O O . PHE A 1 105 ? 1.511 1.532 -3.045 1.00 98.12 105 PHE A O 1
ATOM 795 N N . THR A 1 106 ? 3.673 1.934 -3.459 1.00 96.44 106 THR A N 1
ATOM 796 C CA . THR A 1 106 ? 4.003 2.447 -2.129 1.00 96.44 106 THR A CA 1
ATOM 797 C C . THR A 1 106 ? 4.568 3.843 -2.301 1.00 96.44 106 THR A C 1
ATOM 799 O O . THR A 1 106 ? 5.551 4.026 -3.026 1.00 96.44 106 THR A O 1
ATOM 802 N N . VAL A 1 107 ? 3.925 4.811 -1.658 1.00 93.94 107 VAL A N 1
ATOM 803 C CA . VAL A 1 107 ? 4.280 6.228 -1.731 1.00 93.94 107 VAL A CA 1
ATOM 804 C C . VAL A 1 107 ? 4.907 6.679 -0.415 1.00 93.94 107 VAL A C 1
ATOM 806 O O . VAL A 1 107 ? 4.582 6.171 0.660 1.00 93.94 107 VAL A O 1
ATOM 809 N N . THR A 1 108 ? 5.871 7.590 -0.509 1.00 90.00 108 THR A N 1
ATOM 810 C CA . THR A 1 108 ? 6.451 8.295 0.642 1.00 90.00 108 THR A CA 1
ATOM 811 C C . THR A 1 108 ? 5.907 9.720 0.715 1.00 90.00 108 THR A C 1
ATOM 813 O O . THR A 1 108 ? 4.988 10.072 -0.011 1.00 90.00 108 THR A O 1
ATOM 816 N N . SER A 1 109 ? 6.511 10.578 1.539 1.00 90.44 109 SER A N 1
ATOM 817 C CA . SER A 1 109 ? 6.155 11.993 1.569 1.00 90.44 109 SER A CA 1
ATOM 818 C C . SER A 1 109 ? 6.418 12.714 0.243 1.00 90.44 109 SER A C 1
ATOM 820 O O . SER A 1 109 ? 7.338 12.366 -0.502 1.00 90.44 109 SER A O 1
ATOM 822 N N . GLY A 1 110 ? 5.621 13.748 -0.041 1.00 92.69 110 GLY A N 1
ATOM 823 C CA . GLY A 1 110 ? 5.716 14.550 -1.262 1.00 92.69 110 GLY A CA 1
ATOM 824 C C . GLY A 1 110 ? 4.400 14.664 -2.029 1.00 92.69 110 GLY A C 1
ATOM 825 O O . GLY A 1 110 ? 3.330 14.348 -1.524 1.00 92.69 110 GLY A O 1
ATOM 826 N N . THR A 1 111 ? 4.481 15.174 -3.256 1.00 96.00 111 THR A N 1
ATOM 827 C CA . THR A 1 111 ? 3.338 15.283 -4.169 1.00 96.00 111 THR A CA 1
ATOM 828 C C . THR A 1 111 ? 3.462 14.239 -5.265 1.00 96.00 111 THR A C 1
ATOM 830 O O . THR A 1 111 ? 4.440 14.267 -6.020 1.00 96.00 111 THR A O 1
ATOM 833 N N . HIS A 1 112 ? 2.475 13.352 -5.379 1.00 96.69 112 HIS A N 1
ATOM 834 C CA . HIS A 1 112 ? 2.477 12.307 -6.396 1.00 96.69 112 HIS A CA 1
ATOM 835 C C . HIS A 1 112 ? 1.238 12.369 -7.291 1.00 96.69 112 HIS A C 1
ATOM 837 O O . HIS A 1 112 ? 0.119 12.595 -6.836 1.00 96.69 112 HIS A O 1
ATOM 843 N N . VAL A 1 113 ? 1.430 12.130 -8.585 1.00 97.38 113 VAL A N 1
ATOM 844 C CA . VAL A 1 113 ? 0.354 11.821 -9.528 1.00 97.38 113 VAL A CA 1
ATOM 845 C C . VAL A 1 113 ? 0.556 10.385 -9.975 1.00 97.38 113 VAL A C 1
ATOM 847 O O . VAL A 1 113 ? 1.486 10.091 -10.729 1.00 97.38 113 VAL A O 1
ATOM 850 N N . ILE A 1 114 ? -0.294 9.493 -9.470 1.00 97.81 114 ILE A N 1
ATOM 851 C CA . ILE A 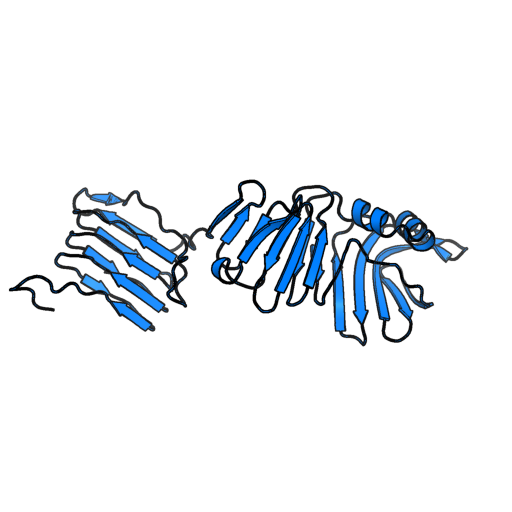1 114 ? -0.195 8.049 -9.682 1.00 97.81 114 ILE A CA 1
ATOM 852 C C . ILE A 1 114 ? -1.303 7.599 -10.617 1.00 97.81 114 ILE A C 1
ATOM 854 O O . ILE A 1 114 ? -2.465 7.951 -10.417 1.00 97.81 114 ILE A O 1
ATOM 858 N N . ASP A 1 115 ? -0.952 6.780 -11.602 1.00 97.62 115 ASP A N 1
ATOM 859 C CA . ASP A 1 115 ? -1.914 6.135 -12.485 1.00 97.62 115 ASP A CA 1
ATOM 860 C C . ASP A 1 115 ? -1.710 4.621 -12.465 1.00 97.62 115 ASP A C 1
ATOM 862 O O . ASP A 1 115 ? -0.648 4.119 -12.833 1.00 97.62 115 ASP A O 1
ATOM 866 N N . GLY A 1 116 ? -2.734 3.897 -12.015 1.00 96.75 116 GLY A N 1
ATOM 867 C CA . GLY A 1 116 ? -2.740 2.438 -12.015 1.00 96.75 116 GLY A CA 1
ATOM 868 C C . GLY A 1 116 ? -2.919 1.820 -13.403 1.00 96.75 116 GLY A C 1
ATOM 869 O O . GLY A 1 116 ? -2.649 0.642 -13.575 1.00 96.75 116 GLY A O 1
ATOM 870 N N . TYR A 1 117 ? -3.357 2.591 -14.401 1.00 96.19 117 TYR A N 1
ATOM 871 C CA . TYR A 1 117 ? -3.697 2.108 -15.739 1.00 96.19 117 TYR A CA 1
ATOM 872 C C . TYR A 1 117 ? -4.715 0.951 -15.743 1.00 96.19 117 TYR A C 1
ATOM 874 O O . TYR A 1 117 ? -5.914 1.195 -15.595 1.00 96.19 117 TYR A O 1
ATOM 882 N N . GLY A 1 118 ? -4.276 -0.284 -16.007 1.00 93.81 118 GLY A N 1
ATOM 883 C CA . GLY A 1 118 ? -5.146 -1.459 -16.113 1.00 93.81 118 GLY A CA 1
ATOM 884 C C . GLY A 1 118 ? -5.340 -2.166 -14.772 1.00 93.81 118 GLY A C 1
ATOM 885 O O . GLY A 1 118 ? -4.648 -1.873 -13.817 1.00 93.81 118 GLY A O 1
ATOM 886 N N . GLY A 1 119 ? -6.281 -3.111 -14.697 1.00 95.94 119 GLY A N 1
ATOM 887 C CA . GLY A 1 119 ? -6.419 -4.000 -13.534 1.00 95.94 119 GLY A CA 1
ATOM 888 C C . GLY A 1 119 ? -6.981 -3.373 -12.249 1.00 95.94 119 GLY A C 1
ATOM 889 O O . GLY A 1 119 ? -7.634 -2.326 -12.259 1.00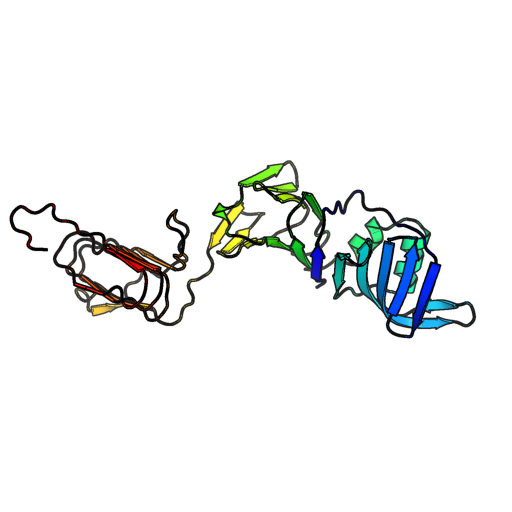 95.94 119 GLY A O 1
ATOM 890 N N . TYR A 1 120 ? -6.803 -4.103 -11.144 1.00 96.06 120 TYR A N 1
ATOM 89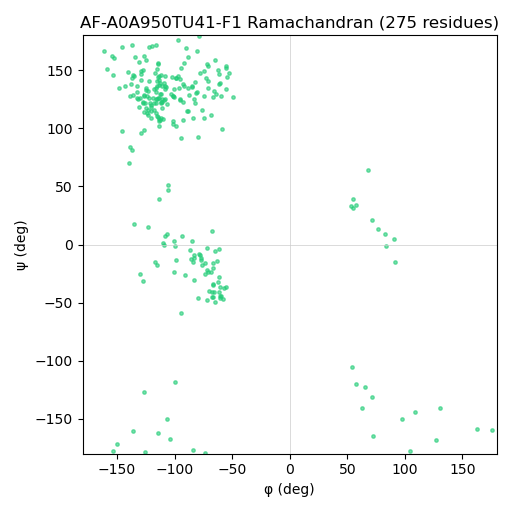1 C CA . TYR A 1 120 ? -7.142 -3.712 -9.779 1.00 96.06 120 TYR A CA 1
ATOM 892 C C . TYR A 1 120 ? -5.877 -3.275 -9.036 1.00 96.06 120 TYR A C 1
ATOM 894 O O . TYR A 1 120 ? -5.082 -4.092 -8.571 1.00 96.06 120 TYR A O 1
ATOM 902 N N . ASN A 1 121 ? -5.724 -1.969 -8.881 1.00 97.94 121 ASN A N 1
ATOM 903 C CA . ASN A 1 121 ? -4.532 -1.341 -8.348 1.00 97.94 121 ASN A CA 1
ATOM 904 C C . ASN A 1 121 ? -4.707 -0.908 -6.906 1.00 97.94 121 ASN A C 1
ATOM 906 O O . ASN A 1 121 ? -5.775 -0.447 -6.479 1.00 97.94 121 ASN A O 1
ATOM 910 N N . THR A 1 122 ? -3.612 -1.033 -6.166 1.00 97.94 122 THR A N 1
ATOM 911 C CA . THR A 1 122 ? -3.551 -0.675 -4.755 1.00 97.94 122 THR A CA 1
ATOM 912 C C . THR A 1 122 ? -2.437 0.330 -4.505 1.00 97.94 122 THR A C 1
ATOM 914 O O . THR A 1 122 ? -1.289 0.074 -4.853 1.00 97.94 122 THR A O 1
ATOM 917 N N . VAL A 1 123 ? -2.762 1.443 -3.854 1.00 98.38 123 VAL A N 1
ATOM 918 C CA . VAL A 1 123 ? -1.780 2.372 -3.274 1.00 98.38 123 VAL A CA 1
ATOM 919 C C . VAL A 1 123 ? -1.662 2.079 -1.783 1.00 98.38 123 VAL A C 1
ATOM 921 O O . VAL A 1 123 ? -2.647 1.708 -1.154 1.00 98.38 123 VAL A O 1
ATOM 924 N N . THR A 1 124 ? -0.468 2.192 -1.215 1.00 96.31 124 THR A N 1
ATOM 925 C CA . THR A 1 124 ? -0.222 2.042 0.222 1.00 96.31 124 THR A CA 1
ATOM 926 C C . THR A 1 124 ? 0.389 3.318 0.770 1.00 96.31 124 THR A C 1
ATOM 928 O O . THR A 1 124 ? 1.477 3.710 0.345 1.00 96.31 124 THR A O 1
ATOM 931 N N . GLU A 1 125 ? -0.321 3.902 1.728 1.00 94.25 125 GLU A N 1
ATOM 932 C CA . GLU A 1 125 ? 0.053 5.087 2.489 1.00 94.25 125 GLU A CA 1
ATOM 933 C C . GLU A 1 125 ? 0.785 4.703 3.779 1.00 94.25 125 GLU A C 1
ATOM 935 O O . GLU A 1 125 ? 0.633 3.595 4.307 1.00 94.25 125 GLU A O 1
ATOM 940 N N . SER A 1 126 ? 1.588 5.623 4.312 1.00 90.00 126 SER A N 1
ATOM 941 C CA . SER A 1 126 ? 2.488 5.330 5.435 1.00 90.00 126 SER A CA 1
ATOM 942 C C . SER A 1 126 ? 1.830 5.413 6.820 1.00 90.00 126 SER A C 1
ATOM 944 O O . SER A 1 126 ? 2.398 4.922 7.801 1.00 90.00 126 SER A O 1
ATOM 946 N N . GLN A 1 127 ? 0.642 6.020 6.924 1.00 87.06 127 GLN A N 1
ATOM 947 C CA . GLN A 1 127 ? -0.049 6.282 8.194 1.00 87.06 127 GLN A CA 1
ATOM 948 C C . GLN A 1 127 ? -1.485 5.728 8.220 1.00 87.06 127 GLN A C 1
ATOM 950 O O . GLN A 1 127 ? -1.940 5.066 7.289 1.00 87.06 127 GLN A O 1
ATOM 955 N N . ALA A 1 128 ? -2.183 5.965 9.333 1.00 85.38 128 ALA A N 1
ATOM 956 C CA . ALA A 1 128 ? -3.583 5.591 9.522 1.00 85.38 128 ALA A CA 1
ATOM 957 C C . ALA A 1 128 ? -4.508 6.463 8.659 1.00 85.38 128 ALA A C 1
ATOM 959 O O . ALA A 1 128 ? -4.188 7.619 8.388 1.00 85.38 128 ALA A O 1
ATOM 960 N N . HIS A 1 129 ? -5.686 5.959 8.294 1.00 87.62 129 HIS A N 1
ATOM 961 C CA . HIS A 1 129 ? -6.671 6.664 7.469 1.00 87.62 129 HIS A CA 1
ATOM 962 C C . HIS A 1 129 ? -7.063 8.031 8.049 1.00 87.62 129 HIS A C 1
ATOM 964 O O . HIS A 1 129 ? -7.228 8.995 7.308 1.00 87.62 129 HIS A O 1
ATOM 970 N N . THR A 1 130 ? -7.148 8.154 9.378 1.00 85.25 130 THR A N 1
ATOM 971 C CA . THR A 1 130 ? -7.469 9.419 10.067 1.00 85.25 130 THR A CA 1
ATOM 972 C C . THR A 1 130 ? -6.391 10.499 9.934 1.00 85.25 130 THR A C 1
ATOM 974 O O . THR A 1 130 ? -6.679 11.671 10.175 1.00 85.25 130 THR A O 1
ATOM 977 N N . ALA A 1 131 ? -5.169 10.138 9.526 1.00 89.44 131 ALA A N 1
ATOM 978 C CA . ALA A 1 131 ? -4.102 11.092 9.232 1.00 89.44 131 ALA A CA 1
ATOM 979 C C . ALA A 1 131 ? -4.287 11.789 7.872 1.00 89.44 131 ALA A C 1
ATOM 981 O O . ALA A 1 131 ? -3.599 12.773 7.598 1.00 89.44 131 ALA A O 1
ATOM 982 N N . TYR A 1 132 ? -5.211 11.305 7.036 1.00 94.62 132 TYR A N 1
ATOM 983 C CA . TYR A 1 132 ? -5.431 11.791 5.680 1.00 94.62 132 TYR A CA 1
ATOM 984 C C . TYR A 1 132 ? -6.825 12.385 5.499 1.00 94.62 132 TYR A C 1
ATOM 986 O O . TYR A 1 132 ? -7.821 11.942 6.065 1.00 94.62 132 TYR A O 1
ATOM 994 N N . SER A 1 133 ? -6.898 13.389 4.634 1.00 96.69 133 SER A N 1
ATOM 995 C CA . SER A 1 133 ? -8.136 13.832 4.003 1.00 96.69 133 SER A CA 1
ATOM 996 C C . SER A 1 133 ? -8.251 13.165 2.638 1.00 96.69 133 SER A C 1
ATOM 998 O O . SER A 1 133 ? -7.350 13.307 1.811 1.00 96.69 133 SER A O 1
ATOM 1000 N N . ILE A 1 134 ? -9.361 12.463 2.402 1.00 97.12 134 ILE A N 1
ATOM 1001 C CA . ILE A 1 134 ? -9.658 11.805 1.126 1.00 97.12 134 ILE A CA 1
ATOM 1002 C C . ILE A 1 134 ? -10.838 12.514 0.465 1.00 97.12 134 ILE A C 1
ATOM 1004 O O . ILE A 1 134 ? -11.877 12.730 1.089 1.00 97.12 134 ILE A O 1
ATOM 1008 N N . SER A 1 135 ? -10.689 12.885 -0.804 1.00 96.44 135 SER A N 1
ATOM 1009 C CA . SER A 1 135 ? -11.762 13.490 -1.599 1.00 96.44 135 SER A CA 1
ATOM 1010 C C . SER A 1 135 ? -11.670 13.071 -3.064 1.00 96.44 135 SER A C 1
ATOM 1012 O O . SER A 1 135 ? -10.690 12.466 -3.484 1.00 96.44 135 SER A O 1
ATOM 1014 N N . THR A 1 136 ? -12.691 13.370 -3.861 1.00 95.00 136 THR A N 1
ATOM 1015 C CA . THR A 1 136 ? -12.699 13.073 -5.301 1.00 95.00 136 THR A CA 1
ATOM 1016 C C . THR A 1 136 ? -12.626 14.356 -6.120 1.00 95.00 136 THR A C 1
ATOM 1018 O O . THR A 1 136 ? -13.376 15.297 -5.852 1.00 95.00 136 THR A O 1
ATOM 1021 N N . ALA A 1 137 ? -11.800 14.367 -7.164 1.00 93.00 137 ALA A N 1
ATOM 1022 C CA . ALA A 1 137 ? -11.694 15.454 -8.133 1.00 93.00 137 ALA A CA 1
ATOM 1023 C C . ALA A 1 137 ? -11.799 14.892 -9.560 1.00 93.00 137 ALA A C 1
ATOM 1025 O O . ALA A 1 137 ? -10.827 14.409 -10.137 1.00 93.00 137 ALA A O 1
ATOM 1026 N N . GLY A 1 138 ? -13.003 14.932 -10.138 1.00 92.25 138 GLY A N 1
ATOM 1027 C CA . GLY A 1 138 ? -13.261 14.293 -11.431 1.00 92.25 138 GLY A CA 1
ATOM 1028 C C . GLY A 1 138 ? -13.125 12.772 -11.334 1.00 92.25 138 GLY A C 1
ATOM 1029 O O . GLY A 1 138 ? -13.825 12.146 -10.542 1.00 92.25 138 GLY A O 1
ATOM 1030 N N . SER A 1 139 ? -12.241 12.185 -12.145 1.00 92.31 139 SER A N 1
ATOM 1031 C CA . SER A 1 139 ? -11.910 10.753 -12.107 1.00 92.31 139 SER A CA 1
ATOM 1032 C C . SER A 1 139 ? -10.804 10.397 -11.108 1.00 92.31 139 SER A C 1
ATOM 1034 O O . SER A 1 139 ? -10.513 9.213 -10.945 1.00 92.31 139 SER A O 1
ATOM 1036 N N . ALA A 1 140 ? -10.186 11.390 -10.462 1.00 97.06 140 ALA A N 1
ATOM 1037 C CA . ALA A 1 140 ? -9.115 11.178 -9.499 1.00 97.06 140 ALA A CA 1
ATOM 1038 C C . ALA A 1 140 ? -9.631 11.112 -8.058 1.00 97.06 140 ALA A C 1
ATOM 1040 O O . ALA A 1 140 ? -10.608 11.778 -7.692 1.00 97.06 140 ALA A O 1
ATOM 1041 N N . VAL A 1 141 ? -8.904 10.376 -7.222 1.00 98.25 141 VAL A N 1
ATOM 1042 C CA . VAL A 1 141 ? -8.997 10.445 -5.761 1.00 98.25 141 VAL A CA 1
ATOM 1043 C C . VAL A 1 141 ? -7.819 11.265 -5.246 1.00 98.25 141 VAL A C 1
ATOM 1045 O O . VAL A 1 141 ? -6.676 10.995 -5.598 1.00 98.25 141 VAL A O 1
ATOM 1048 N N . LEU A 1 142 ? -8.103 12.277 -4.434 1.00 98.06 142 LEU A N 1
ATOM 1049 C CA . LEU A 1 142 ? -7.105 13.076 -3.737 1.00 98.06 142 LEU A CA 1
ATOM 1050 C C . LEU A 1 142 ? -6.911 12.508 -2.334 1.00 98.06 142 LEU A C 1
ATOM 1052 O O . LEU A 1 142 ? -7.890 12.397 -1.593 1.00 98.06 142 LEU A O 1
ATOM 1056 N N . VAL A 1 143 ? -5.672 12.189 -1.973 1.00 97.50 143 VAL A N 1
ATOM 1057 C CA . VAL A 1 143 ? -5.279 11.694 -0.647 1.00 97.50 143 VAL A CA 1
ATOM 1058 C C . VAL A 1 143 ? -4.217 12.641 -0.113 1.00 97.50 143 VAL A C 1
ATOM 1060 O O . VAL A 1 143 ? -3.141 12.766 -0.688 1.00 97.50 143 VAL A O 1
ATOM 1063 N N . THR A 1 144 ? -4.545 13.398 0.932 1.00 96.81 144 THR A N 1
ATOM 1064 C CA . THR A 1 144 ? -3.681 14.502 1.373 1.00 96.81 144 THR A CA 1
ATOM 1065 C C . THR A 1 144 ? -3.534 14.567 2.883 1.00 96.81 144 THR A C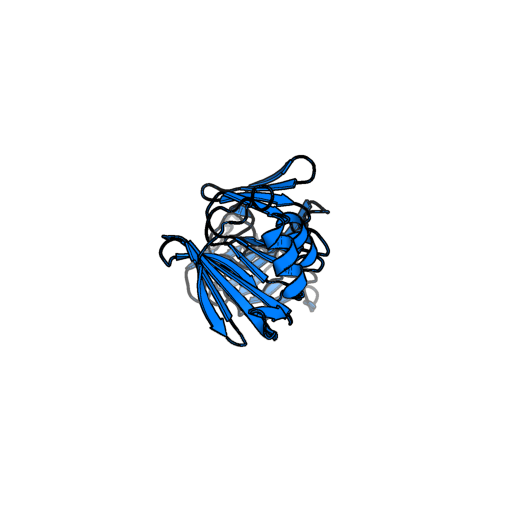 1
ATOM 1067 O O . THR A 1 144 ? -4.516 14.396 3.605 1.00 96.81 144 THR A O 1
ATOM 1070 N N . ASN A 1 145 ? -2.344 14.914 3.358 1.00 93.06 145 ASN A N 1
ATOM 1071 C CA . ASN A 1 145 ? -2.076 15.331 4.732 1.00 93.06 145 ASN A CA 1
ATOM 1072 C C . ASN A 1 145 ? -1.142 16.565 4.719 1.00 93.06 145 ASN A C 1
ATOM 1074 O O . ASN A 1 145 ? -1.082 17.287 3.726 1.00 93.06 145 ASN A O 1
ATOM 1078 N N . ALA A 1 146 ? -0.451 16.869 5.822 1.00 90.38 146 ALA A N 1
ATOM 1079 C CA . ALA A 1 146 ? 0.461 18.019 5.879 1.00 90.38 146 ALA A CA 1
ATOM 1080 C C . ALA A 1 146 ? 1.771 17.841 5.074 1.00 90.38 146 ALA A C 1
ATOM 1082 O O . ALA A 1 146 ? 2.424 18.834 4.760 1.00 90.38 146 ALA A O 1
ATOM 1083 N N . ALA A 1 147 ? 2.178 16.602 4.795 1.00 89.69 147 ALA A N 1
ATOM 1084 C CA . ALA A 1 147 ? 3.424 16.232 4.120 1.00 89.69 147 ALA A CA 1
ATOM 1085 C C . ALA A 1 1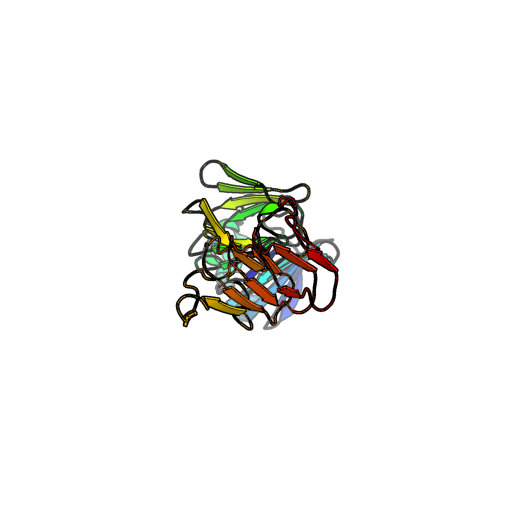47 ? 3.209 15.556 2.749 1.00 89.69 147 ALA A C 1
ATOM 1087 O O . ALA A 1 147 ? 4.149 15.486 1.957 1.00 89.69 147 ALA A O 1
ATOM 1088 N N . GLU A 1 148 ? 2.005 15.051 2.480 1.00 92.94 148 GLU A N 1
ATOM 1089 C CA . GLU A 1 148 ? 1.647 14.232 1.318 1.00 92.94 148 GLU A CA 1
ATOM 1090 C C . GLU A 1 148 ? 0.466 14.854 0.568 1.00 92.94 148 GLU A C 1
ATOM 1092 O O . GLU A 1 148 ? -0.526 15.267 1.177 1.00 92.94 148 GLU A O 1
ATOM 1097 N N . HIS A 1 149 ? 0.581 14.938 -0.757 1.00 95.50 149 HIS A N 1
ATOM 1098 C CA . HIS A 1 149 ? -0.431 15.509 -1.642 1.00 95.50 149 HIS A CA 1
ATOM 1099 C C . HIS A 1 149 ? -0.579 14.655 -2.900 1.00 95.50 149 HIS A C 1
ATOM 1101 O O . HIS A 1 149 ? -0.002 14.974 -3.942 1.00 95.50 149 HIS A O 1
ATOM 1107 N N . ASP A 1 150 ? -1.379 13.598 -2.812 1.00 97.44 150 ASP A N 1
ATOM 1108 C CA . ASP A 1 150 ? -1.425 12.578 -3.850 1.00 97.44 150 ASP A CA 1
ATOM 1109 C C . ASP A 1 150 ? -2.710 12.651 -4.670 1.00 97.44 150 ASP A C 1
ATOM 1111 O O . ASP A 1 150 ? -3.814 12.825 -4.151 1.00 97.44 150 ASP A O 1
ATOM 1115 N N . THR A 1 151 ? -2.551 12.541 -5.988 1.00 98.12 151 THR A N 1
ATOM 1116 C CA . THR A 1 151 ? -3.626 12.491 -6.980 1.00 98.12 151 THR A CA 1
ATOM 1117 C C . THR A 1 151 ? -3.596 11.126 -7.655 1.00 98.12 151 THR A C 1
ATOM 1119 O O . THR A 1 151 ? -2.669 10.811 -8.400 1.00 98.12 151 THR A O 1
ATOM 1122 N N . LEU A 1 152 ? -4.611 10.312 -7.387 1.00 98.38 152 LEU A N 1
ATOM 1123 C CA . LEU A 1 152 ? -4.650 8.902 -7.757 1.00 98.38 152 LEU A CA 1
ATOM 1124 C C . LEU A 1 152 ? -5.670 8.656 -8.876 1.00 98.38 152 LEU A C 1
ATOM 1126 O O . LEU A 1 152 ? -6.858 8.941 -8.713 1.00 98.38 152 LEU A O 1
ATOM 1130 N N . TYR A 1 153 ? -5.220 8.071 -9.983 1.00 98.06 153 TYR A N 1
ATOM 1131 C CA . TYR A 1 153 ? -6.029 7.651 -11.127 1.00 98.06 153 TYR A CA 1
ATOM 1132 C C . TYR A 1 153 ? -6.028 6.127 -11.253 1.00 98.06 153 TYR A C 1
ATOM 1134 O O . TYR A 1 153 ? -5.007 5.477 -11.048 1.00 98.06 153 TYR A O 1
ATOM 1142 N N . ASN A 1 154 ? -7.178 5.548 -11.611 1.00 97.69 154 ASN A N 1
ATOM 1143 C CA . ASN A 1 154 ? -7.324 4.102 -11.840 1.00 97.69 154 ASN A CA 1
ATOM 1144 C C . ASN A 1 154 ? -6.871 3.221 -10.652 1.00 97.69 154 ASN A C 1
ATOM 1146 O O . ASN A 1 154 ? -6.430 2.090 -10.843 1.00 97.69 154 ASN A O 1
ATOM 1150 N N . ILE A 1 155 ? -7.016 3.735 -9.425 1.00 98.25 155 ILE A N 1
ATOM 1151 C CA . ILE A 1 155 ? -6.727 3.030 -8.169 1.00 98.25 155 ILE A CA 1
ATOM 1152 C C . ILE A 1 155 ? -8.035 2.578 -7.532 1.00 98.25 155 ILE A C 1
ATOM 1154 O O . ILE A 1 155 ? -8.945 3.390 -7.363 1.00 98.25 155 ILE A O 1
ATOM 1158 N N . GLN A 1 156 ? -8.138 1.302 -7.156 1.00 97.50 156 GLN A N 1
ATOM 1159 C CA . GLN A 1 156 ? -9.346 0.715 -6.560 1.00 97.50 156 GLN A CA 1
ATOM 1160 C C . GLN A 1 156 ? -9.251 0.590 -5.037 1.00 97.50 156 GLN A C 1
ATOM 1162 O O . GLN A 1 156 ? -10.277 0.544 -4.351 1.00 97.50 156 GLN A O 1
ATOM 1167 N N . ARG A 1 157 ? -8.029 0.543 -4.502 1.00 97.38 157 ARG A N 1
ATOM 1168 C CA . ARG A 1 157 ? -7.772 0.394 -3.071 1.00 97.38 157 ARG A CA 1
ATOM 1169 C C . ARG A 1 157 ? -6.651 1.309 -2.605 1.00 97.38 157 ARG A C 1
ATOM 1171 O O . ARG A 1 157 ? -5.610 1.387 -3.247 1.00 97.38 157 ARG A O 1
ATOM 1178 N N . ILE A 1 158 ? -6.849 1.927 -1.447 1.00 97.81 158 ILE A N 1
ATOM 1179 C CA . ILE A 1 158 ? -5.794 2.624 -0.713 1.00 97.81 158 ILE A CA 1
ATOM 1180 C C . ILE A 1 158 ? -5.629 1.913 0.627 1.00 97.81 158 ILE A C 1
ATOM 1182 O O . ILE A 1 158 ? -6.573 1.861 1.412 1.00 97.81 158 ILE A O 1
ATOM 1186 N N . ASN A 1 159 ? -4.470 1.317 0.871 1.00 93.88 159 ASN A N 1
ATOM 1187 C CA . ASN A 1 159 ? -4.123 0.722 2.152 1.00 93.88 159 ASN A CA 1
ATOM 1188 C C . ASN A 1 159 ? -3.562 1.800 3.079 1.00 93.88 159 ASN A C 1
ATOM 1190 O O . ASN A 1 159 ? -2.698 2.577 2.681 1.00 93.88 159 ASN A O 1
ATOM 1194 N N . PHE A 1 160 ? -4.010 1.763 4.323 1.00 90.25 160 PHE A N 1
ATOM 1195 C CA . PHE A 1 160 ? -3.498 2.529 5.448 1.00 90.25 160 PHE A CA 1
ATOM 1196 C C . PHE A 1 160 ? -2.999 1.552 6.517 1.00 90.25 160 PHE A C 1
ATOM 1198 O O . PHE A 1 160 ? -3.235 0.341 6.443 1.00 90.25 160 PHE A O 1
ATOM 1205 N N . THR A 1 161 ? -2.329 2.053 7.552 1.00 83.38 161 THR A N 1
ATOM 1206 C CA . THR A 1 161 ? -1.858 1.188 8.649 1.00 83.38 161 THR A CA 1
ATOM 1207 C C . THR A 1 161 ? -3.001 0.585 9.479 1.00 83.38 161 THR A C 1
ATOM 1209 O O . THR A 1 161 ? -2.811 -0.447 10.125 1.00 83.38 161 THR A O 1
ATOM 1212 N N . ASP A 1 162 ? -4.194 1.182 9.435 1.00 76.31 162 ASP A N 1
ATOM 1213 C CA . ASP A 1 162 ? -5.388 0.830 10.213 1.00 76.31 162 ASP A CA 1
ATOM 1214 C C . ASP A 1 162 ? -6.527 0.219 9.377 1.00 76.31 162 ASP A C 1
ATOM 1216 O O . ASP A 1 162 ? -7.575 -0.120 9.927 1.00 76.31 162 ASP A O 1
ATOM 1220 N N . GLY A 1 163 ? -6.349 0.041 8.067 1.00 84.06 163 GLY A N 1
ATOM 1221 C CA . GLY A 1 163 ? -7.377 -0.527 7.197 1.00 84.06 163 GLY A CA 1
ATOM 1222 C C . GLY A 1 163 ? -7.138 -0.249 5.725 1.00 84.06 163 GLY A C 1
ATOM 1223 O O . GLY A 1 163 ? -6.031 0.067 5.297 1.00 84.06 163 GLY A O 1
ATOM 1224 N N . PHE A 1 164 ? -8.195 -0.341 4.929 1.00 89.62 164 PHE A N 1
ATOM 1225 C CA . PHE A 1 164 ? -8.154 0.067 3.533 1.00 89.62 164 PHE A CA 1
ATOM 1226 C C . PHE A 1 164 ? -9.395 0.864 3.147 1.00 89.62 164 PHE A C 1
ATOM 1228 O O . PHE A 1 164 ? -10.508 0.605 3.602 1.00 89.62 164 PHE A O 1
ATOM 1235 N N . TYR A 1 165 ? -9.212 1.820 2.251 1.00 94.88 165 TYR A N 1
ATOM 1236 C CA . TYR A 1 165 ? -10.276 2.582 1.626 1.00 94.88 165 TYR A CA 1
ATOM 1237 C C . TYR A 1 165 ? -10.558 2.027 0.230 1.00 94.88 165 TYR A C 1
ATOM 1239 O O . TYR A 1 165 ? -9.651 1.883 -0.594 1.00 94.88 165 TYR A O 1
ATOM 1247 N N . ASN A 1 166 ? -11.820 1.704 -0.046 1.00 95.50 166 ASN A N 1
ATOM 1248 C CA . ASN A 1 166 ? -12.278 1.346 -1.384 1.00 95.50 166 ASN A CA 1
ATOM 1249 C C . ASN A 1 166 ? -12.702 2.622 -2.115 1.00 95.50 166 ASN A C 1
ATOM 1251 O O . ASN A 1 166 ? -13.674 3.272 -1.728 1.00 95.50 166 ASN A O 1
ATOM 1255 N N . THR A 1 167 ? -11.987 2.967 -3.182 1.00 95.69 167 THR A N 1
ATOM 1256 C CA . THR A 1 167 ? -12.194 4.221 -3.921 1.00 95.69 167 THR A CA 1
ATOM 1257 C C . THR A 1 167 ? -13.496 4.246 -4.720 1.00 95.69 167 THR A C 1
ATOM 1259 O O . THR A 1 167 ? -14.029 5.320 -4.987 1.00 95.69 167 THR A O 1
ATOM 1262 N N . GLN A 1 168 ? -14.042 3.079 -5.076 1.00 92.19 168 GLN A N 1
ATOM 1263 C CA . GLN A 1 168 ? -15.288 2.968 -5.836 1.00 92.19 168 GLN A CA 1
ATOM 1264 C C . GLN A 1 168 ? -16.509 3.153 -4.938 1.00 92.19 168 GLN A C 1
ATOM 1266 O O . GLN A 1 168 ? -17.438 3.875 -5.292 1.00 92.19 168 GLN A O 1
ATOM 1271 N N . THR A 1 169 ? -16.517 2.497 -3.775 1.00 94.56 169 THR A N 1
ATOM 1272 C CA . THR A 1 169 ? -17.616 2.610 -2.803 1.00 94.56 169 THR A CA 1
ATOM 1273 C C . THR A 1 169 ? -17.447 3.797 -1.863 1.00 94.56 169 THR A C 1
ATOM 1275 O O . THR A 1 169 ? -18.395 4.148 -1.169 1.00 94.56 169 THR A O 1
ATOM 1278 N N . GLN A 1 170 ? -16.264 4.416 -1.849 1.00 94.38 170 GLN A N 1
ATOM 1279 C CA . GLN A 1 170 ? -15.882 5.507 -0.951 1.00 94.38 170 GLN A CA 1
ATOM 1280 C C . GLN A 1 170 ? -16.002 5.138 0.532 1.00 94.38 170 GLN A C 1
ATOM 1282 O O . GLN A 1 170 ? -16.340 5.962 1.382 1.00 94.38 170 GLN A O 1
ATOM 1287 N N . THR A 1 171 ? -15.732 3.873 0.848 1.00 90.69 171 THR A N 1
ATOM 1288 C CA . THR A 1 171 ? -15.857 3.332 2.203 1.00 90.69 171 THR A CA 1
ATOM 1289 C C . THR A 1 171 ? -14.504 2.901 2.735 1.00 90.69 171 THR A C 1
ATOM 1291 O O . THR A 1 171 ? -13.804 2.116 2.088 1.00 90.69 171 THR A O 1
ATOM 1294 N N . PHE A 1 172 ? -14.188 3.335 3.951 1.00 87.62 172 PHE A N 1
ATOM 1295 C CA . PHE A 1 172 ? -13.093 2.777 4.728 1.00 87.62 172 PHE A CA 1
ATOM 1296 C C . PHE A 1 172 ? -13.536 1.479 5.413 1.00 87.62 172 PHE A C 1
ATOM 1298 O O . PHE A 1 172 ? -14.603 1.417 6.020 1.00 87.62 172 PHE A O 1
ATOM 1305 N N . SER A 1 173 ? -12.722 0.439 5.283 1.00 82.81 173 SER A N 1
ATOM 1306 C CA . SER A 1 173 ? -12.843 -0.828 5.995 1.00 82.81 173 SER A CA 1
ATOM 1307 C C . SER A 1 173 ? -11.635 -0.944 6.921 1.00 82.81 173 SER A C 1
ATOM 1309 O O . SER A 1 173 ? -10.523 -1.133 6.419 1.00 82.81 173 SER A O 1
ATOM 1311 N N . PRO A 1 174 ? -11.821 -0.811 8.245 1.00 77.50 174 PRO A N 1
ATOM 1312 C CA . PRO A 1 174 ? -10.745 -1.029 9.198 1.00 77.50 174 PRO A CA 1
ATOM 1313 C C . PRO A 1 174 ? -10.140 -2.421 9.017 1.00 77.50 174 PRO A C 1
ATOM 1315 O O . PRO A 1 174 ? -10.812 -3.353 8.558 1.00 77.50 174 PRO A O 1
ATOM 1318 N N . ASN A 1 175 ? -8.874 -2.577 9.394 1.00 69.12 175 ASN A N 1
ATOM 1319 C CA . ASN A 1 175 ? -8.273 -3.896 9.492 1.00 69.12 175 ASN A CA 1
ATOM 1320 C C . ASN A 1 175 ? -9.144 -4.770 10.406 1.00 69.12 175 ASN A C 1
ATOM 1322 O O . ASN A 1 175 ? -9.747 -4.301 11.372 1.00 69.12 175 ASN A O 1
ATOM 1326 N N . ALA A 1 176 ? -9.244 -6.061 10.090 1.00 62.75 176 ALA A N 1
ATOM 1327 C CA . ALA A 1 176 ? -9.788 -6.977 11.077 1.00 62.75 176 ALA A CA 1
ATOM 1328 C C . ALA A 1 176 ? -8.855 -6.928 12.301 1.00 62.75 176 ALA A C 1
ATOM 1330 O O . ALA A 1 176 ? -7.631 -6.936 12.110 1.00 62.75 176 ALA A O 1
ATOM 1331 N N . PRO A 1 177 ? -9.388 -6.908 13.535 1.00 63.94 177 PRO A N 1
ATOM 1332 C CA . PRO A 1 177 ? -8.547 -7.074 14.708 1.00 63.94 177 PRO A CA 1
ATOM 1333 C C . PRO A 1 177 ? -7.724 -8.343 14.528 1.00 63.94 177 PRO A C 1
ATOM 1335 O O . PRO A 1 177 ? -8.184 -9.309 13.907 1.00 63.94 177 PRO A O 1
ATOM 1338 N N . SER A 1 178 ? -6.502 -8.361 15.055 1.00 57.84 178 SER A N 1
ATOM 1339 C CA . SER A 1 178 ? -5.700 -9.581 15.055 1.00 57.84 178 SER A CA 1
ATOM 1340 C C . SER A 1 178 ? -6.495 -10.648 15.814 1.00 57.84 178 SER A C 1
ATOM 1342 O O . SER A 1 178 ? -6.535 -10.627 17.039 1.00 57.84 178 SER A O 1
ATOM 1344 N N . GLY A 1 179 ? -7.184 -11.538 15.092 1.00 53.50 179 GLY A N 1
ATOM 1345 C CA . GLY A 1 179 ? -8.243 -12.415 15.615 1.00 53.50 179 GLY A CA 1
ATOM 1346 C C . GLY A 1 179 ? -7.784 -13.488 16.607 1.00 53.50 179 GLY A C 1
ATOM 1347 O O . GLY A 1 179 ? -8.534 -14.408 16.914 1.00 53.50 179 GLY A O 1
ATOM 1348 N N . GLY A 1 180 ? -6.548 -13.402 17.096 1.00 68.38 180 GLY A N 1
ATOM 1349 C CA . GLY A 1 180 ? -6.058 -14.205 18.201 1.00 68.38 180 GLY A CA 1
ATOM 1350 C C . GLY A 1 180 ? -6.347 -13.520 19.532 1.00 68.38 180 GLY A C 1
ATOM 1351 O O . GLY A 1 180 ? -6.080 -12.335 19.701 1.00 68.38 180 GLY A O 1
ATOM 1352 N N . GLY A 1 181 ? -6.845 -14.287 20.499 1.00 83.75 181 GLY A N 1
ATOM 1353 C CA . GLY A 1 181 ? -6.802 -13.877 21.898 1.00 83.75 181 GLY A CA 1
ATOM 1354 C C . GLY A 1 181 ? -7.992 -13.090 22.427 1.00 83.75 181 GLY A C 1
ATOM 1355 O O . GLY A 1 181 ? -7.929 -12.698 23.580 1.00 83.75 181 GLY A O 1
ATOM 1356 N N . PHE A 1 182 ? -9.059 -12.872 21.658 1.00 91.12 182 PHE A N 1
ATOM 1357 C CA . PHE A 1 182 ? -10.301 -12.282 22.170 1.00 91.12 182 PHE A CA 1
ATOM 1358 C C . PHE A 1 182 ? -11.356 -13.361 22.437 1.00 91.12 182 PHE A C 1
ATOM 1360 O O . PHE A 1 182 ? -11.613 -14.207 21.578 1.00 91.12 182 PHE A O 1
ATOM 1367 N N . ALA A 1 183 ? -12.015 -13.296 23.591 1.00 93.25 183 ALA A N 1
ATOM 1368 C CA . ALA A 1 183 ? -13.236 -14.041 23.870 1.00 93.25 183 ALA A CA 1
ATOM 1369 C C . ALA A 1 183 ? -14.193 -13.199 24.719 1.00 93.25 183 ALA A C 1
ATOM 1371 O O . ALA A 1 183 ? -13.777 -12.580 25.694 1.00 93.25 183 ALA A O 1
ATOM 1372 N N . ALA A 1 184 ? -15.479 -13.220 24.369 1.00 95.06 184 ALA A N 1
ATOM 1373 C CA . ALA A 1 184 ? -16.543 -12.607 25.152 1.00 95.06 184 ALA A CA 1
ATOM 1374 C C . ALA A 1 184 ? -17.708 -13.590 25.307 1.00 95.06 184 ALA A C 1
ATOM 1376 O O . ALA A 1 184 ? -18.225 -14.124 24.321 1.00 95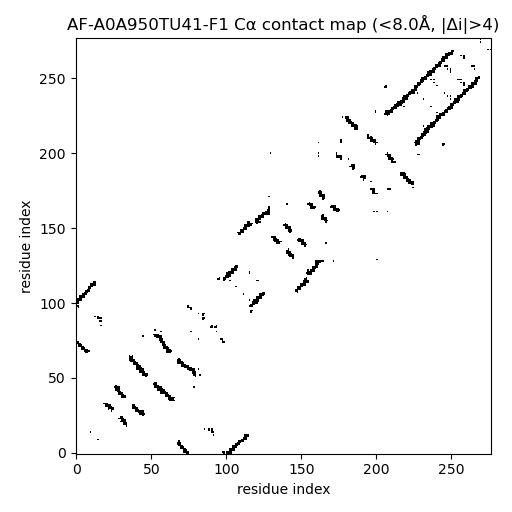.06 184 ALA A O 1
ATOM 1377 N N . THR A 1 185 ? -18.113 -13.834 26.550 1.00 96.94 185 THR A N 1
ATOM 1378 C CA . THR A 1 185 ? -19.264 -14.674 26.900 1.00 96.94 185 THR A CA 1
ATOM 1379 C C . THR A 1 185 ? -20.286 -13.830 27.638 1.00 96.94 185 THR A C 1
ATOM 1381 O O . THR A 1 185 ? -19.960 -13.219 28.650 1.00 96.94 185 THR A O 1
ATOM 1384 N N . ASP A 1 186 ? -21.519 -13.831 27.157 1.00 97.25 186 ASP A N 1
ATOM 1385 C CA . ASP A 1 186 ? -22.668 -13.369 27.919 1.00 97.25 186 ASP A CA 1
ATOM 1386 C C . ASP A 1 186 ? -22.996 -14.449 28.955 1.00 97.25 186 ASP A C 1
ATOM 1388 O O . ASP A 1 186 ? -23.441 -15.554 28.622 1.00 97.25 186 ASP A O 1
ATOM 1392 N N . VAL A 1 187 ? -22.720 -14.150 30.223 1.00 96.25 187 VAL A N 1
ATOM 1393 C CA . VAL A 1 187 ? -22.943 -15.082 31.331 1.00 96.25 187 VAL A CA 1
ATOM 1394 C C . VAL A 1 187 ? -24.390 -15.066 31.826 1.00 96.25 187 VAL A C 1
ATOM 1396 O O . VAL A 1 187 ? -24.777 -15.985 32.548 1.00 96.25 187 VAL A O 1
ATOM 1399 N N . THR A 1 188 ? -25.214 -14.097 31.409 1.00 95.12 188 THR A N 1
ATOM 1400 C CA . THR A 1 188 ? -26.669 -14.132 31.623 1.00 95.12 188 THR A CA 1
ATOM 1401 C C . THR A 1 188 ? -27.298 -15.248 30.794 1.00 95.12 188 THR A C 1
ATOM 1403 O O . THR A 1 188 ? -28.116 -16.020 31.301 1.00 95.12 188 THR A O 1
ATOM 1406 N N . THR A 1 189 ? -26.910 -15.364 29.520 1.00 94.50 189 THR A N 1
ATOM 1407 C CA . THR A 1 189 ? -27.472 -16.363 28.593 1.00 94.50 189 THR A CA 1
ATOM 1408 C C . THR A 1 189 ? -26.610 -17.616 28.428 1.00 94.50 189 THR A C 1
ATOM 1410 O O . THR A 1 189 ? -27.085 -18.623 27.893 1.00 94.50 189 THR A O 1
ATOM 1413 N N . GLY A 1 190 ? -25.356 -17.579 28.885 1.00 93.62 190 GLY A N 1
ATOM 1414 C CA . GLY A 1 190 ? -24.377 -18.656 28.735 1.00 93.62 190 GLY A CA 1
ATOM 1415 C C . GLY A 1 190 ? -23.872 -18.829 27.299 1.00 93.62 190 GLY A C 1
ATOM 1416 O O . GLY A 1 190 ? -23.425 -19.918 26.935 1.00 93.62 190 GLY A O 1
ATOM 1417 N N . LYS A 1 191 ? -23.987 -17.794 26.459 1.00 93.88 191 LYS A N 1
ATOM 1418 C CA . LYS A 1 191 ? -23.618 -17.835 25.038 1.00 93.88 191 LYS A CA 1
ATOM 1419 C C . LYS A 1 191 ? -22.437 -16.920 24.748 1.00 93.88 191 LYS A C 1
ATOM 1421 O O . LYS A 1 191 ? -22.210 -15.935 25.439 1.00 93.88 191 LYS A O 1
ATOM 1426 N N . ALA A 1 192 ? -21.699 -17.229 23.686 1.00 92.06 192 ALA A N 1
ATOM 1427 C CA . ALA A 1 192 ? -20.730 -16.285 23.144 1.00 92.06 192 ALA A CA 1
ATOM 1428 C C . ALA A 1 192 ? -21.451 -15.004 22.694 1.00 92.06 192 ALA A C 1
ATOM 1430 O O . ALA A 1 192 ? -22.533 -15.078 22.100 1.00 92.06 192 ALA A O 1
ATOM 1431 N N . VAL A 1 193 ? -20.849 -13.847 22.965 1.00 92.06 193 VAL A N 1
ATOM 1432 C CA . VAL A 1 193 ? -21.385 -12.561 22.509 1.00 92.06 193 VAL A CA 1
ATOM 1433 C C . VAL A 1 193 ? -21.316 -12.510 20.981 1.00 92.06 193 VAL A C 1
ATOM 1435 O O . VAL A 1 193 ? -20.295 -12.847 20.387 1.00 92.06 193 VAL A O 1
ATOM 1438 N N . ALA A 1 194 ? -22.418 -12.117 20.336 1.00 80.50 194 ALA A N 1
ATOM 1439 C CA . ALA A 1 194 ? -22.516 -12.094 18.873 1.00 80.50 194 ALA A CA 1
ATOM 1440 C C . ALA A 1 194 ? -21.719 -10.945 18.232 1.00 80.50 194 ALA A C 1
ATOM 1442 O O . ALA A 1 194 ? -21.317 -11.034 17.070 1.00 80.50 194 ALA A O 1
ATOM 1443 N N . THR A 1 195 ? -21.497 -9.864 18.979 1.00 80.25 195 THR A N 1
ATOM 1444 C CA . THR A 1 195 ? -20.696 -8.729 18.529 1.00 80.25 195 THR A CA 1
ATOM 1445 C C . THR A 1 195 ? -19.242 -9.154 18.367 1.00 80.25 195 THR A C 1
ATOM 1447 O O . THR A 1 195 ? -18.640 -9.709 19.282 1.00 80.25 195 THR A O 1
ATOM 1450 N N . SER A 1 196 ? -18.672 -8.898 17.192 1.00 81.44 196 SER A N 1
ATOM 1451 C CA . SER A 1 196 ? -17.262 -9.179 16.920 1.00 81.44 196 SER A CA 1
ATOM 1452 C C . SER A 1 196 ? -16.416 -7.923 17.146 1.00 81.44 196 SER A C 1
ATOM 1454 O O . SER A 1 196 ? -16.867 -6.836 16.773 1.00 81.44 196 SER A O 1
ATOM 1456 N N . PRO A 1 197 ? -15.195 -8.046 17.695 1.00 87.75 197 PRO A N 1
ATOM 1457 C CA . PRO A 1 197 ? -14.253 -6.936 17.774 1.00 87.75 197 PRO A CA 1
ATOM 1458 C C . PRO A 1 197 ? -13.975 -6.300 16.415 1.00 87.75 197 PRO A C 1
ATOM 1460 O O . PRO A 1 197 ? -13.997 -6.990 15.394 1.00 87.75 197 PRO A O 1
ATOM 1463 N N . GLN A 1 198 ? -13.641 -5.015 16.423 1.00 84.19 198 GLN A N 1
ATOM 1464 C CA . GLN A 1 198 ? -13.211 -4.231 15.264 1.00 84.19 198 GLN A CA 1
ATOM 1465 C C . GLN A 1 198 ? -11.816 -3.636 15.516 1.00 84.19 198 GLN A C 1
ATOM 1467 O O . GLN A 1 198 ? -11.307 -3.702 16.633 1.00 84.19 198 GLN A O 1
ATOM 1472 N N . SER A 1 199 ? -11.172 -3.057 14.502 1.00 81.50 199 SER A N 1
ATOM 1473 C CA . SER A 1 199 ? -10.030 -2.168 14.751 1.00 81.50 199 SER A CA 1
ATOM 1474 C C . SER A 1 199 ? -10.501 -0.838 15.333 1.00 81.50 199 SER A C 1
ATOM 1476 O O . SER A 1 199 ? -11.548 -0.319 14.946 1.00 81.50 199 SER A O 1
ATOM 1478 N N . TYR A 1 200 ? -9.717 -0.278 16.251 1.00 83.62 200 TYR A N 1
ATOM 1479 C CA . TYR A 1 200 ? -10.011 1.022 16.846 1.00 83.62 200 TYR A CA 1
ATOM 1480 C C . TYR A 1 200 ? -9.708 2.151 15.854 1.00 83.62 200 TYR A C 1
ATOM 1482 O O . TYR A 1 200 ? -8.598 2.235 15.335 1.00 83.62 200 TYR A O 1
ATOM 1490 N N . SER A 1 201 ? -10.675 3.044 15.627 1.00 77.56 201 SER A N 1
ATOM 1491 C CA . SER A 1 201 ? -10.533 4.210 14.736 1.00 77.56 201 SER A CA 1
ATOM 1492 C C . SER A 1 201 ? -10.822 5.548 15.431 1.00 77.56 201 SER A C 1
ATOM 1494 O O . SER A 1 201 ? -11.089 6.552 14.770 1.00 77.56 201 SER A O 1
ATOM 1496 N N . GLY A 1 202 ? -10.861 5.559 16.765 1.00 79.31 202 GLY A N 1
ATOM 1497 C CA . GLY A 1 202 ? -11.160 6.750 17.557 1.00 79.31 202 GLY A CA 1
ATOM 1498 C C . GLY A 1 202 ? -9.939 7.650 17.813 1.00 79.31 202 GLY A C 1
ATOM 1499 O O . GLY A 1 202 ? -8.840 7.388 17.327 1.00 79.31 202 GLY A O 1
ATOM 1500 N N . PRO A 1 203 ? -10.110 8.735 18.588 1.00 80.88 203 PRO A N 1
ATOM 1501 C CA . PRO A 1 203 ? -9.077 9.758 18.777 1.00 80.88 203 PRO A CA 1
ATOM 1502 C C . PRO A 1 203 ? -7.960 9.370 19.760 1.00 80.88 203 PRO A C 1
ATOM 1504 O O . PRO A 1 203 ? -6.990 10.115 19.901 1.00 80.88 203 PRO A O 1
ATOM 1507 N N . VAL A 1 204 ? -8.091 8.259 20.491 1.00 80.56 204 VAL A N 1
ATOM 1508 C CA . VAL A 1 204 ? -7.118 7.873 21.518 1.00 80.56 204 VAL A CA 1
ATOM 1509 C C . VAL A 1 204 ? -5.955 7.120 20.872 1.00 80.56 204 VAL A C 1
ATOM 1511 O O . VAL A 1 204 ? -6.083 5.984 20.424 1.00 80.56 204 VAL A O 1
ATOM 1514 N N . ALA A 1 205 ? -4.796 7.776 20.829 1.00 77.81 205 ALA A N 1
ATOM 1515 C CA . ALA A 1 205 ? -3.584 7.211 20.253 1.00 77.81 205 ALA A CA 1
ATOM 1516 C C . ALA A 1 205 ? -3.125 5.938 20.989 1.00 77.81 205 ALA A C 1
ATOM 1518 O O . ALA A 1 205 ? -3.240 5.828 22.208 1.00 77.81 205 ALA A O 1
ATOM 1519 N N . GLY A 1 206 ? -2.541 5.001 20.239 1.00 78.62 206 GLY A N 1
ATOM 1520 C CA . GLY A 1 206 ? -1.948 3.772 20.777 1.00 78.62 206 GLY A CA 1
ATOM 1521 C C . GLY A 1 206 ? -2.893 2.572 20.838 1.00 78.62 206 GLY A C 1
ATOM 1522 O O . GLY A 1 206 ? -2.406 1.451 20.941 1.00 78.62 206 GLY A O 1
ATOM 1523 N N . LEU A 1 207 ? -4.205 2.778 20.707 1.00 85.31 207 LEU A N 1
ATOM 1524 C CA . LEU A 1 207 ? -5.192 1.702 20.599 1.00 85.31 207 LEU A CA 1
ATOM 1525 C C . LEU A 1 207 ? -5.206 1.104 19.188 1.00 85.31 207 LEU A C 1
ATOM 1527 O O . LEU A 1 207 ? -4.963 1.798 18.203 1.00 85.31 207 LEU A O 1
ATOM 1531 N N . GLN A 1 208 ? -5.490 -0.195 19.098 1.00 85.75 208 GLN A N 1
ATOM 1532 C CA . GLN A 1 208 ? -5.485 -0.951 17.839 1.00 85.75 208 GLN A CA 1
ATOM 1533 C C . GLN A 1 208 ? -6.790 -1.711 17.611 1.00 85.75 208 GLN A C 1
ATOM 1535 O O . GLN A 1 208 ? -7.214 -1.889 16.469 1.00 85.75 208 GLN A O 1
ATOM 1540 N N . ASN A 1 209 ? -7.434 -2.148 18.692 1.00 88.94 209 ASN A N 1
ATOM 1541 C CA . ASN A 1 209 ? -8.622 -2.988 18.660 1.00 88.94 209 ASN A CA 1
ATOM 1542 C C . ASN A 1 209 ? -9.735 -2.360 19.506 1.00 88.94 209 ASN A C 1
ATOM 1544 O O . ASN A 1 209 ? -9.465 -1.689 20.499 1.00 88.94 209 ASN A O 1
ATOM 1548 N N . GLU A 1 210 ? -10.980 -2.604 19.125 1.00 90.81 210 GLU A N 1
ATOM 1549 C CA . GLU A 1 210 ? -12.185 -2.109 19.772 1.00 90.81 210 GLU A CA 1
ATOM 1550 C C . GLU A 1 210 ? -13.195 -3.248 19.960 1.00 90.81 210 GLU A C 1
ATOM 1552 O O . GLU A 1 210 ? -13.458 -4.030 19.045 1.00 90.81 210 GLU A O 1
ATOM 1557 N N . PHE A 1 211 ? -13.813 -3.320 21.135 1.00 93.44 211 PHE A N 1
ATOM 1558 C CA . PHE A 1 211 ? -15.016 -4.109 21.371 1.00 93.44 211 PHE A CA 1
ATOM 1559 C C . PHE A 1 211 ? -16.057 -3.257 22.090 1.00 93.44 211 PHE A C 1
ATOM 1561 O O . PHE A 1 211 ? -15.834 -2.822 23.217 1.00 93.44 211 PHE A O 1
ATOM 1568 N N . ILE A 1 212 ? -17.204 -3.046 21.442 1.00 93.81 212 ILE A N 1
ATOM 1569 C CA . ILE A 1 212 ? -18.332 -2.310 22.013 1.00 93.81 212 ILE A CA 1
ATOM 1570 C C . ILE A 1 212 ? -19.550 -3.228 22.049 1.00 93.81 212 ILE A C 1
ATOM 1572 O O . ILE A 1 212 ? -20.075 -3.610 21.005 1.00 93.81 212 ILE A O 1
ATOM 1576 N N . SER A 1 213 ? -20.022 -3.567 23.245 1.00 94.12 213 SER A N 1
ATOM 1577 C CA . SER A 1 213 ? -21.227 -4.373 23.449 1.00 94.12 213 SER A CA 1
ATOM 1578 C C . SER A 1 213 ? -22.063 -3.789 24.581 1.00 94.12 213 SER A C 1
ATOM 1580 O O . SER A 1 213 ? -22.019 -4.254 25.716 1.00 94.12 213 SER A O 1
ATOM 1582 N N . VAL A 1 214 ? -22.838 -2.754 24.256 1.00 94.62 214 VAL A N 1
ATOM 1583 C CA . VAL A 1 214 ? -23.687 -2.045 25.222 1.00 94.62 214 VAL A CA 1
ATOM 1584 C C . VAL A 1 214 ? -24.974 -2.837 25.459 1.00 94.62 214 VAL A C 1
ATOM 1586 O O . VAL A 1 214 ? -25.958 -2.693 24.731 1.00 94.62 214 VAL A O 1
ATOM 1589 N N . THR A 1 215 ? -24.961 -3.699 26.475 1.00 93.75 215 THR A N 1
ATOM 1590 C CA . THR A 1 215 ? -26.080 -4.580 26.845 1.00 93.75 215 THR A CA 1
ATOM 1591 C C . THR A 1 215 ? -26.381 -4.503 28.343 1.00 93.75 215 THR A C 1
ATOM 1593 O O . THR A 1 215 ? -25.496 -4.168 29.125 1.00 93.75 215 THR A O 1
ATOM 1596 N N . PRO A 1 216 ? -27.604 -4.842 28.786 1.00 95.00 216 PRO A N 1
ATOM 1597 C CA . PRO A 1 216 ? -27.878 -5.031 30.209 1.00 95.00 216 PRO A CA 1
ATOM 1598 C C . PRO A 1 216 ? -27.400 -6.389 30.746 1.00 95.00 216 PRO A C 1
ATOM 1600 O O . PRO A 1 216 ? -27.480 -6.622 31.949 1.00 95.00 216 PRO A O 1
ATOM 1603 N N . ASP A 1 217 ? -26.958 -7.290 29.865 1.00 96.19 217 ASP A N 1
ATOM 1604 C CA . ASP A 1 217 ? -26.430 -8.601 30.233 1.00 96.19 217 ASP A CA 1
ATOM 1605 C C . ASP A 1 217 ? -25.052 -8.505 30.888 1.00 96.19 217 ASP A C 1
ATOM 1607 O O . ASP A 1 217 ? -24.307 -7.564 30.635 1.00 96.19 217 ASP A O 1
ATOM 1611 N N . ASN A 1 218 ? -24.717 -9.511 31.698 1.00 97.38 218 ASN A N 1
ATOM 1612 C CA . ASN A 1 218 ? -23.416 -9.642 32.338 1.00 97.38 218 ASN A CA 1
ATOM 1613 C C . ASN A 1 218 ? -22.438 -10.287 31.350 1.00 97.38 218 ASN A C 1
ATOM 1615 O O . ASN A 1 218 ? -22.687 -11.393 30.854 1.00 97.38 218 ASN A O 1
ATOM 1619 N N . LEU A 1 219 ? -21.308 -9.645 31.100 1.00 97.62 219 LEU A N 1
ATOM 1620 C CA . LEU A 1 219 ? -20.309 -10.094 30.141 1.00 97.62 219 LEU A CA 1
ATOM 1621 C C . LEU A 1 219 ? -19.018 -10.515 30.848 1.00 97.62 219 LEU A C 1
ATOM 1623 O O . LEU A 1 219 ? -18.531 -9.857 31.759 1.00 97.62 219 LEU A O 1
ATOM 1627 N N . ASN A 1 220 ? -18.423 -11.612 30.389 1.00 97.62 220 ASN A N 1
ATOM 1628 C CA . ASN A 1 220 ? -17.048 -11.987 30.701 1.00 97.62 220 ASN A CA 1
ATOM 1629 C C . ASN A 1 220 ? -16.207 -11.831 29.432 1.00 97.62 220 ASN A C 1
ATOM 1631 O O . ASN A 1 220 ? -16.358 -12.615 28.489 1.00 97.62 220 ASN A O 1
ATOM 1635 N N . VAL A 1 221 ? -15.358 -10.807 29.410 1.00 97.06 221 VAL A N 1
ATOM 1636 C CA . VAL A 1 221 ? -14.494 -10.429 28.294 1.00 97.06 221 VAL A CA 1
ATOM 1637 C C . VAL A 1 221 ? -13.042 -10.695 28.679 1.00 97.06 221 VAL A C 1
ATOM 1639 O O . VAL A 1 221 ? -12.533 -10.150 29.657 1.00 97.06 221 VAL A O 1
ATOM 1642 N N . SER A 1 222 ? -12.353 -11.512 27.887 1.00 95.38 222 SER A N 1
ATOM 1643 C CA . SER A 1 222 ? -10.940 -11.840 28.071 1.00 95.38 222 SER A CA 1
ATOM 1644 C C . SER A 1 222 ? -10.155 -11.580 26.794 1.00 95.38 222 SER A C 1
ATOM 1646 O O . SER A 1 222 ? -10.520 -12.086 25.728 1.00 95.38 222 SER A O 1
ATOM 1648 N N . VAL A 1 223 ? -9.058 -10.838 26.916 1.00 94.06 223 VAL A N 1
ATOM 1649 C CA . VAL A 1 223 ? -8.228 -10.410 25.794 1.00 94.06 223 VAL A CA 1
ATOM 1650 C C . VAL A 1 223 ? -6.750 -10.674 26.080 1.00 94.06 223 VAL A C 1
ATOM 1652 O O . VAL A 1 223 ? -6.209 -10.209 27.078 1.00 94.06 223 VAL A O 1
ATOM 1655 N N . SER A 1 224 ? -6.078 -11.406 25.191 1.00 92.88 224 SER A N 1
ATOM 1656 C CA . SER A 1 224 ? -4.662 -11.781 25.312 1.00 92.88 224 SER A CA 1
ATOM 1657 C C . SER A 1 224 ? -3.731 -11.044 24.339 1.00 92.88 224 SER A C 1
ATOM 1659 O O . SER A 1 224 ? -2.563 -11.414 24.219 1.00 92.88 224 SER A O 1
ATOM 1661 N N . THR A 1 225 ? -4.244 -10.056 23.606 1.00 91.19 225 THR A N 1
ATOM 1662 C CA . THR A 1 225 ? -3.482 -9.181 22.699 1.00 91.19 225 THR A CA 1
ATOM 1663 C C . THR A 1 225 ? -3.481 -7.739 23.203 1.00 91.19 225 THR A C 1
ATOM 1665 O O . THR A 1 225 ? -4.359 -7.376 23.994 1.00 91.19 225 THR A O 1
ATOM 1668 N N . PRO A 1 226 ? -2.485 -6.923 22.816 1.00 90.12 226 PRO A N 1
ATOM 1669 C CA . PRO A 1 226 ? -2.347 -5.586 23.364 1.00 90.12 226 PRO A CA 1
ATOM 1670 C C . PRO A 1 226 ? -3.281 -4.565 22.710 1.00 90.12 226 PRO A C 1
ATOM 1672 O O . PRO A 1 226 ? -3.804 -4.789 21.618 1.00 90.12 226 PRO A O 1
ATOM 1675 N N . ASN A 1 227 ? -3.399 -3.406 23.358 1.00 91.25 227 ASN A N 1
ATOM 1676 C CA . ASN A 1 227 ? -3.936 -2.165 22.796 1.00 91.25 227 ASN A CA 1
ATOM 1677 C C . ASN A 1 227 ? -5.445 -2.168 22.477 1.00 91.25 227 ASN A C 1
ATOM 1679 O O . ASN A 1 227 ? -5.841 -2.038 21.311 1.00 91.25 227 ASN A O 1
ATOM 1683 N N . TRP A 1 228 ? -6.289 -2.309 23.503 1.00 93.50 228 TRP A N 1
ATOM 1684 C CA . TRP A 1 228 ? -7.740 -2.470 23.353 1.00 93.50 228 TRP A CA 1
ATOM 1685 C C . TRP A 1 228 ? -8.573 -1.337 23.943 1.00 93.50 228 TRP A C 1
ATOM 1687 O O . TRP A 1 228 ? -8.378 -0.945 25.090 1.00 93.50 228 TRP A O 1
ATOM 1697 N N . PHE A 1 229 ? -9.563 -0.882 23.177 1.00 95.00 229 PHE A N 1
ATOM 1698 C CA . PHE A 1 229 ? -10.731 -0.167 23.673 1.00 95.00 229 PHE A CA 1
ATOM 1699 C C . PHE A 1 229 ? -11.843 -1.178 23.942 1.00 95.00 229 PHE A C 1
ATOM 1701 O O . PHE A 1 229 ? -12.247 -1.909 23.036 1.00 95.00 229 PHE A O 1
ATOM 1708 N N . ILE A 1 230 ? -12.352 -1.234 25.166 1.00 96.38 230 ILE A N 1
ATOM 1709 C CA . ILE A 1 230 ? -13.466 -2.107 25.526 1.00 96.38 230 ILE A CA 1
ATOM 1710 C C . ILE A 1 230 ? -14.536 -1.273 26.206 1.00 96.38 230 ILE A C 1
ATOM 1712 O O . ILE A 1 230 ? -14.270 -0.673 27.242 1.00 96.38 230 ILE A O 1
ATOM 1716 N N . HIS A 1 231 ? -15.741 -1.288 25.640 1.00 96.38 231 HIS A N 1
ATOM 1717 C CA . HIS A 1 231 ? -16.923 -0.694 26.243 1.00 96.38 231 HIS A CA 1
ATOM 1718 C C . HIS A 1 231 ? -18.062 -1.712 26.331 1.00 96.38 231 HIS A C 1
ATOM 1720 O O . HIS A 1 231 ? -18.493 -2.270 25.316 1.00 96.38 231 HIS A O 1
ATOM 1726 N N . THR A 1 232 ? -18.552 -1.957 27.541 1.00 94.94 232 THR A N 1
ATOM 1727 C CA . THR A 1 232 ? -19.726 -2.803 27.783 1.00 94.94 232 THR A CA 1
ATOM 1728 C C . THR A 1 232 ? -20.935 -1.948 28.170 1.00 94.94 232 THR A C 1
ATOM 1730 O O . THR A 1 232 ? -21.099 -0.853 27.635 1.00 94.94 232 THR A O 1
ATOM 1733 N N . GLY A 1 233 ? -21.867 -2.461 28.975 1.00 93.44 233 GLY A N 1
ATOM 1734 C CA . GLY A 1 233 ? -23.167 -1.830 29.187 1.00 93.44 233 GLY A CA 1
ATOM 1735 C C . GLY A 1 233 ? -23.509 -1.606 30.651 1.00 93.44 233 GLY A C 1
ATOM 1736 O O . GLY A 1 233 ? -22.802 -0.908 31.363 1.00 93.44 233 GLY A O 1
ATOM 1737 N N . SER A 1 234 ? -24.676 -2.086 31.076 1.00 93.12 234 SER A N 1
ATOM 1738 C CA . SER A 1 234 ? -25.155 -1.909 32.454 1.00 93.12 234 SER A CA 1
ATOM 1739 C C . SER A 1 234 ? -25.085 -3.182 33.296 1.00 93.12 234 SER A C 1
ATOM 1741 O O . SER A 1 234 ? -25.705 -3.242 34.360 1.00 93.12 234 SER A O 1
ATOM 1743 N N . GLY A 1 235 ? -24.446 -4.223 32.765 1.00 92.94 235 GLY A N 1
ATOM 1744 C CA . GLY A 1 235 ? -24.310 -5.517 33.412 1.00 92.94 235 GLY A CA 1
ATOM 1745 C C . GLY A 1 235 ? -23.310 -5.494 34.564 1.00 92.94 235 GLY A C 1
ATOM 1746 O O . GLY A 1 235 ? -22.734 -4.472 34.923 1.00 92.94 235 GLY A O 1
ATOM 1747 N N . GLN A 1 236 ? -23.131 -6.655 35.182 1.00 95.31 236 GLN A N 1
ATOM 1748 C CA . GLN A 1 236 ? -22.004 -6.914 36.072 1.00 95.31 236 GLN A CA 1
ATOM 1749 C C . GLN A 1 236 ? -20.912 -7.587 35.254 1.00 95.31 236 GLN A C 1
ATOM 1751 O O . GLN A 1 236 ? -20.918 -8.813 35.090 1.00 95.31 236 GLN A O 1
ATOM 1756 N N . ASP A 1 237 ? -20.016 -6.775 34.706 1.00 96.62 237 ASP A N 1
ATOM 1757 C CA . ASP A 1 237 ? -19.067 -7.225 33.702 1.00 96.62 237 ASP A CA 1
ATOM 1758 C C . ASP A 1 237 ? -17.699 -7.536 34.316 1.00 96.62 237 ASP A C 1
ATOM 1760 O O . ASP A 1 237 ? -17.208 -6.858 35.219 1.00 96.62 237 ASP A O 1
ATOM 1764 N N . ALA A 1 238 ? -17.052 -8.575 33.800 1.00 97.75 238 ALA A N 1
ATOM 1765 C CA . ALA A 1 238 ? -15.654 -8.876 34.059 1.00 97.75 238 ALA A CA 1
ATOM 1766 C C . ALA A 1 238 ? -14.868 -8.649 32.768 1.00 97.75 238 ALA A C 1
ATOM 1768 O O . ALA A 1 238 ? -15.105 -9.327 31.769 1.00 97.75 238 ALA A O 1
ATOM 1769 N N . ILE A 1 239 ? -13.934 -7.701 32.785 1.00 98.00 239 ILE A N 1
ATOM 1770 C CA . ILE A 1 239 ? -13.131 -7.319 31.625 1.00 98.00 239 ILE A CA 1
ATOM 1771 C C . ILE A 1 239 ? -11.659 -7.475 31.982 1.00 98.00 239 ILE A C 1
ATOM 1773 O O . ILE A 1 239 ? -11.131 -6.759 32.833 1.00 98.00 239 ILE A O 1
ATOM 1777 N N . ALA A 1 240 ? -10.986 -8.395 31.301 1.00 97.50 240 ALA A N 1
ATOM 1778 C CA . ALA A 1 240 ? -9.559 -8.615 31.443 1.00 97.50 240 ALA A CA 1
ATOM 1779 C C . ALA A 1 240 ? -8.840 -8.429 30.110 1.00 97.50 240 ALA A C 1
ATOM 1781 O O . ALA A 1 240 ? -9.128 -9.134 29.142 1.00 97.50 240 ALA A O 1
ATOM 1782 N N . VAL A 1 241 ? -7.876 -7.511 30.075 1.00 96.06 241 VAL A N 1
ATOM 1783 C CA . VAL A 1 241 ? -6.989 -7.292 28.927 1.00 96.06 241 VAL A CA 1
ATOM 1784 C C . VAL A 1 241 ? -5.534 -7.594 29.277 1.00 96.06 241 VAL A C 1
ATOM 1786 O O . VAL A 1 241 ? -5.206 -7.910 30.423 1.00 96.06 241 VAL A O 1
ATOM 1789 N N . SER A 1 242 ? -4.675 -7.585 28.257 1.00 93.81 242 SER A N 1
ATOM 1790 C CA . SER A 1 242 ? -3.288 -8.035 28.370 1.00 93.81 242 SER A CA 1
ATOM 1791 C C . SER A 1 242 ? -2.296 -6.880 28.518 1.00 93.81 242 SER A C 1
ATOM 1793 O O . SER A 1 242 ? -2.313 -6.189 29.523 1.00 93.81 242 SER A O 1
ATOM 1795 N N . SER A 1 243 ? -1.365 -6.699 27.588 1.00 93.94 243 SER A N 1
ATOM 1796 C CA . SER A 1 243 ? -0.365 -5.639 27.654 1.00 93.94 243 SER A CA 1
ATOM 1797 C C . SER A 1 243 ? -0.759 -4.400 26.836 1.00 93.94 243 SER A C 1
ATOM 1799 O O . SER A 1 243 ? -1.759 -4.400 26.123 1.00 93.94 243 SER A O 1
ATOM 1801 N N . GLY A 1 244 ? 0.043 -3.338 26.890 1.00 90.50 244 GLY A N 1
ATOM 1802 C CA . GLY A 1 244 ? -0.053 -2.193 25.980 1.00 90.50 244 GLY A CA 1
ATOM 1803 C C . GLY A 1 244 ? -0.822 -0.996 26.538 1.00 90.50 244 GLY A C 1
ATOM 1804 O O . GLY A 1 244 ? -0.757 -0.709 27.731 1.00 90.50 244 GLY A O 1
ATOM 1805 N N . VAL A 1 245 ? -1.460 -0.242 25.643 1.00 91.00 245 VAL A N 1
ATOM 1806 C CA . VAL A 1 245 ? -2.296 0.915 25.979 1.00 91.00 245 VAL A CA 1
ATOM 1807 C C . VAL A 1 245 ? -3.755 0.500 25.917 1.00 91.00 245 VAL A C 1
ATOM 1809 O O . VAL A 1 245 ? -4.268 0.323 24.819 1.00 91.00 245 VAL A O 1
ATOM 1812 N N . ASN A 1 246 ? -4.435 0.343 27.050 1.00 96.38 246 ASN A N 1
ATOM 1813 C CA . ASN A 1 246 ? -5.831 -0.099 27.055 1.00 96.38 246 ASN A CA 1
ATOM 1814 C C . ASN A 1 246 ? -6.776 0.974 27.598 1.00 96.38 246 ASN A C 1
ATOM 1816 O O . ASN A 1 246 ? -6.411 1.791 28.442 1.00 96.38 246 ASN A O 1
ATOM 1820 N N . VAL A 1 247 ? -8.015 0.953 27.120 1.00 97.44 247 VAL A N 1
ATOM 1821 C CA . VAL A 1 247 ? -9.117 1.776 27.613 1.00 97.44 247 VAL A CA 1
ATOM 1822 C C . VAL A 1 247 ? -10.281 0.856 27.946 1.00 97.44 247 VAL A C 1
ATOM 1824 O O . VAL A 1 247 ? -10.838 0.228 27.049 1.00 97.44 247 VAL A O 1
ATOM 1827 N N . LEU A 1 248 ? -10.639 0.771 29.227 1.00 97.94 248 LEU A N 1
ATOM 1828 C CA . LEU A 1 248 ? -11.704 -0.101 29.720 1.00 97.94 248 LEU A CA 1
ATOM 1829 C C . LEU A 1 248 ? -12.843 0.730 30.303 1.00 97.94 248 LEU A C 1
ATOM 1831 O O . LEU A 1 248 ? -12.642 1.484 31.254 1.00 97.94 248 LEU A O 1
ATOM 1835 N N . ASP A 1 249 ? -14.035 0.550 29.754 1.00 96.62 249 ASP A N 1
ATOM 1836 C CA . ASP A 1 249 ? -15.277 1.162 30.204 1.00 96.62 249 ASP A CA 1
ATOM 1837 C C . ASP A 1 249 ? -16.325 0.066 30.424 1.00 96.62 249 ASP A C 1
ATOM 1839 O O . ASP A 1 249 ? -16.967 -0.411 29.486 1.00 96.62 249 ASP A O 1
ATOM 1843 N N . GLY A 1 250 ? -16.493 -0.342 31.683 1.00 94.81 250 GLY A N 1
ATOM 1844 C CA . GLY A 1 250 ? -17.525 -1.307 32.070 1.00 94.81 250 GLY A CA 1
ATOM 1845 C C . GLY A 1 250 ? -18.950 -0.738 32.031 1.00 94.81 250 GLY A C 1
ATOM 1846 O O . GLY A 1 250 ? -19.898 -1.447 32.344 1.00 94.81 250 GLY A O 1
ATOM 1847 N N . GLY A 1 251 ? -19.107 0.552 31.721 1.00 93.38 251 GLY A N 1
ATOM 1848 C CA . GLY A 1 251 ? -20.358 1.280 31.843 1.00 93.38 251 GLY A CA 1
ATOM 1849 C C . GLY A 1 251 ? -20.850 1.352 33.291 1.00 93.38 251 GLY A C 1
ATOM 1850 O O . GLY A 1 251 ? -20.083 1.557 34.233 1.00 93.38 251 GLY A O 1
ATOM 1851 N N . THR A 1 252 ? -22.160 1.212 33.469 1.00 90.00 252 THR A N 1
ATOM 1852 C CA . THR A 1 252 ? -22.800 1.197 34.797 1.00 90.00 252 THR A CA 1
ATOM 1853 C C . THR A 1 252 ? -22.838 -0.222 35.365 1.00 90.00 252 THR A C 1
ATOM 1855 O O . THR A 1 252 ? -22.796 -1.178 34.607 1.00 90.00 252 THR A O 1
ATOM 1858 N N . GLY A 1 253 ? -23.034 -0.371 36.675 1.00 88.38 253 GLY A N 1
ATOM 1859 C CA . GLY A 1 253 ? -23.088 -1.687 37.322 1.00 88.38 253 GLY A CA 1
ATOM 1860 C C . GLY A 1 253 ? -21.812 -1.998 38.101 1.00 88.38 253 GLY A C 1
ATOM 1861 O O . GLY A 1 253 ? -20.933 -1.151 38.240 1.00 88.38 253 GLY A O 1
ATOM 1862 N N . SER A 1 254 ? -21.744 -3.195 38.688 1.00 90.81 254 SER A N 1
ATOM 1863 C CA . SER A 1 254 ? -20.569 -3.629 39.454 1.00 90.81 254 SER A CA 1
ATOM 1864 C C . SER A 1 254 ? -19.630 -4.395 38.534 1.00 90.81 254 SER A C 1
ATOM 1866 O O . SER A 1 254 ? -19.928 -5.525 38.150 1.00 90.81 254 SER A O 1
ATOM 1868 N N . ASN A 1 255 ? -18.515 -3.760 38.183 1.00 93.69 255 ASN A N 1
ATOM 1869 C CA . ASN A 1 255 ? -17.592 -4.248 37.168 1.00 93.69 255 ASN A CA 1
ATOM 1870 C C . ASN A 1 255 ? -16.242 -4.644 37.774 1.00 93.69 255 ASN A C 1
ATOM 1872 O O . ASN A 1 255 ? -15.738 -3.994 38.690 1.00 93.69 255 ASN A O 1
ATOM 1876 N N . PHE A 1 256 ? -15.625 -5.688 37.227 1.00 95.06 256 PHE A N 1
ATOM 1877 C CA . PHE A 1 256 ? -14.263 -6.107 37.543 1.00 95.06 256 PHE A CA 1
ATOM 1878 C C . PHE A 1 256 ? -13.363 -5.869 36.329 1.00 95.06 256 PHE A C 1
ATOM 1880 O O . PHE A 1 256 ? -13.481 -6.568 35.325 1.00 95.06 256 PHE A O 1
ATOM 1887 N N . LEU A 1 257 ? -12.465 -4.883 36.413 1.00 96.88 257 LEU A N 1
ATOM 1888 C CA . LEU A 1 257 ? -11.624 -4.448 35.295 1.00 96.88 257 LEU A CA 1
ATOM 1889 C C . LEU A 1 257 ? -10.142 -4.719 35.591 1.00 96.88 257 LEU A C 1
ATOM 1891 O O . LEU A 1 257 ? -9.608 -4.234 36.588 1.00 96.88 257 LEU A O 1
ATOM 1895 N N . THR A 1 258 ? -9.444 -5.440 34.710 1.00 97.44 258 THR A N 1
ATOM 1896 C CA . THR A 1 258 ? -7.986 -5.635 34.797 1.00 97.44 258 THR A CA 1
ATOM 1897 C C . THR A 1 258 ? -7.299 -5.184 33.511 1.00 97.44 258 THR A C 1
ATOM 1899 O O . THR A 1 258 ? -7.463 -5.823 32.474 1.00 97.44 258 THR A O 1
ATOM 1902 N N . GLY A 1 259 ? -6.503 -4.114 33.603 1.00 95.88 259 GLY A N 1
ATOM 1903 C CA . GLY A 1 259 ? -5.751 -3.515 32.486 1.00 95.88 259 GLY A CA 1
ATOM 1904 C C . GLY A 1 259 ? -4.496 -4.286 32.065 1.00 95.88 259 GLY A C 1
ATOM 1905 O O . GLY A 1 259 ? -4.008 -4.120 30.958 1.00 95.88 259 GLY A O 1
ATOM 1906 N N . GLY A 1 260 ? -3.998 -5.173 32.931 1.00 95.50 260 GLY A N 1
ATOM 1907 C CA . GLY A 1 260 ? -2.776 -5.928 32.681 1.00 95.50 260 GLY A CA 1
ATOM 1908 C C . GLY A 1 260 ? -1.520 -5.052 32.765 1.00 95.50 260 GLY A C 1
ATOM 1909 O O . GLY A 1 260 ? -1.309 -4.407 33.790 1.00 95.50 260 GLY A O 1
ATOM 1910 N N . SER A 1 261 ? -0.615 -5.120 31.782 1.00 96.19 261 SER A N 1
ATOM 1911 C CA . SER A 1 261 ? 0.681 -4.419 31.835 1.00 96.19 261 SER A CA 1
ATOM 1912 C C . SER A 1 261 ? 0.796 -3.298 30.805 1.00 96.19 261 SER A C 1
ATOM 1914 O O . SER A 1 261 ? 0.647 -3.522 29.614 1.00 96.19 261 SER A O 1
ATOM 1916 N N . GLY A 1 262 ? 1.191 -2.099 31.226 1.00 94.50 262 GLY A N 1
ATOM 1917 C CA . GLY A 1 262 ? 1.359 -0.966 30.316 1.00 94.50 262 GLY A CA 1
ATOM 1918 C C . GLY A 1 262 ? 0.656 0.275 30.839 1.00 94.50 262 GLY A C 1
ATOM 1919 O O . GLY A 1 262 ? 0.766 0.580 32.024 1.00 94.50 262 GLY A O 1
ATOM 1920 N N . THR A 1 263 ? 0.026 1.040 29.947 1.00 94.81 263 THR A N 1
ATOM 1921 C CA . THR A 1 263 ? -0.685 2.278 30.296 1.00 94.81 263 THR A CA 1
ATOM 1922 C C . THR A 1 263 ? -2.172 2.094 30.065 1.00 94.81 263 THR A C 1
ATOM 1924 O O . THR A 1 263 ? -2.647 2.181 28.939 1.00 94.81 263 THR A O 1
ATOM 1927 N N . ASP A 1 264 ? -2.905 1.885 31.149 1.00 97.75 264 ASP A N 1
ATOM 1928 C CA . ASP A 1 264 ? -4.329 1.583 31.094 1.00 97.75 264 ASP A CA 1
ATOM 1929 C C . ASP A 1 264 ? -5.160 2.758 31.612 1.00 97.75 264 ASP A C 1
ATOM 1931 O O . ASP A 1 264 ? -4.819 3.401 32.608 1.00 97.75 264 ASP A O 1
ATOM 1935 N N . THR A 1 265 ? -6.267 3.035 30.932 1.00 96.81 265 THR A N 1
ATOM 1936 C CA . THR A 1 265 ? -7.271 4.022 31.332 1.00 96.81 265 THR A CA 1
ATOM 1937 C C . THR A 1 265 ? -8.561 3.296 31.678 1.00 96.81 265 THR A C 1
ATOM 1939 O O . THR A 1 265 ? -9.089 2.544 30.863 1.00 96.81 265 THR A O 1
ATOM 1942 N N . PHE A 1 266 ? -9.086 3.546 32.873 1.00 95.69 266 PHE A N 1
ATOM 1943 C CA . PHE A 1 266 ? -10.344 2.973 33.338 1.00 95.69 266 PHE A CA 1
ATOM 1944 C C . PHE A 1 266 ? -11.389 4.078 33.434 1.00 95.69 266 PHE A C 1
ATOM 1946 O O . PHE A 1 266 ? -11.171 5.086 34.110 1.00 95.69 266 PHE A O 1
ATOM 1953 N N . PHE A 1 267 ? -12.520 3.884 32.767 1.00 92.25 267 PHE A N 1
ATOM 1954 C CA . PHE A 1 267 ? -13.703 4.706 32.949 1.00 92.25 267 PHE A CA 1
ATOM 1955 C C . PHE A 1 267 ? -14.531 4.090 34.073 1.00 92.25 267 PHE A C 1
ATOM 1957 O O . PHE A 1 267 ? -15.000 2.958 33.974 1.00 92.25 267 PHE A O 1
ATOM 1964 N N . VAL A 1 268 ? -14.648 4.835 35.169 1.00 86.31 268 VAL A N 1
ATOM 1965 C CA . VAL A 1 268 ? -15.416 4.443 36.350 1.00 86.31 268 VAL A CA 1
ATOM 1966 C C . VAL A 1 268 ? -16.614 5.374 36.458 1.00 86.31 268 VAL A C 1
ATOM 1968 O O . VAL A 1 268 ? -16.454 6.596 36.512 1.00 86.31 268 VAL A O 1
ATOM 1971 N N . ASP A 1 269 ? -17.810 4.795 36.469 1.00 80.38 269 ASP A N 1
ATOM 1972 C CA . ASP A 1 269 ? -19.062 5.523 36.628 1.00 80.38 269 ASP A CA 1
ATOM 1973 C C . ASP A 1 269 ? -19.555 5.456 38.080 1.00 80.38 269 ASP A C 1
ATOM 1975 O O . ASP A 1 269 ? -20.134 4.460 38.509 1.00 80.38 269 ASP A O 1
ATOM 1979 N N . ASP A 1 270 ? -19.349 6.548 38.821 1.00 71.88 270 ASP A N 1
ATOM 1980 C CA . ASP A 1 270 ? -19.805 6.725 40.207 1.00 71.88 270 ASP A CA 1
ATOM 1981 C C . ASP A 1 270 ? -21.006 7.685 40.300 1.00 71.88 270 ASP A C 1
ATOM 1983 O O . ASP A 1 270 ? -21.020 8.688 41.016 1.00 71.88 270 ASP A O 1
ATOM 1987 N N . ARG A 1 271 ? -22.044 7.444 39.494 1.00 71.62 271 ARG A N 1
ATOM 1988 C CA . ARG A 1 271 ? -23.285 8.242 39.555 1.00 71.62 271 ARG A CA 1
ATOM 1989 C C . ARG A 1 271 ? -24.287 7.753 40.613 1.00 71.62 271 ARG A C 1
ATOM 1991 O O . ARG A 1 271 ? -25.380 8.314 40.713 1.00 71.62 271 ARG A O 1
ATOM 1998 N N . GLY A 1 272 ? -23.955 6.731 41.409 1.00 66.75 272 GLY A N 1
ATOM 1999 C CA . GLY A 1 272 ? -24.828 6.151 42.437 1.00 66.75 272 GLY A CA 1
ATOM 2000 C C . GLY A 1 272 ? -24.485 6.622 43.853 1.00 66.75 272 GLY A C 1
ATOM 2001 O O . GLY A 1 272 ? -23.367 6.448 44.305 1.00 66.75 272 GLY A O 1
ATOM 2002 N N . ALA A 1 273 ? -25.464 7.130 44.612 1.00 62.41 273 ALA A N 1
ATOM 2003 C CA . ALA A 1 273 ? -25.253 7.697 45.959 1.00 62.41 273 ALA A CA 1
ATOM 2004 C C . ALA A 1 273 ? -24.700 6.722 47.033 1.00 62.41 273 ALA A C 1
ATOM 2006 O O . ALA A 1 273 ? -24.472 7.138 48.168 1.00 62.41 273 ALA A O 1
ATOM 2007 N N . THR A 1 274 ? -24.535 5.437 46.704 1.00 68.44 274 THR A N 1
ATOM 2008 C CA . THR A 1 274 ? -24.029 4.370 47.586 1.00 68.44 274 THR A CA 1
ATOM 2009 C C . THR A 1 274 ? -22.989 3.474 46.902 1.00 68.44 274 THR A C 1
ATOM 2011 O O . THR A 1 274 ? -22.807 2.339 47.340 1.00 68.44 274 THR A O 1
ATOM 2014 N N . ALA A 1 275 ? -22.385 3.900 45.791 1.00 58.81 275 ALA A N 1
ATOM 2015 C CA . ALA A 1 275 ? -21.334 3.120 45.147 1.00 58.81 275 ALA A CA 1
ATOM 2016 C C . ALA A 1 275 ? -19.992 3.354 45.870 1.00 58.81 275 ALA A C 1
ATOM 2018 O O . ALA A 1 275 ? -19.631 4.491 46.152 1.00 58.81 275 ALA A O 1
ATOM 2019 N N . ASP A 1 276 ? -19.294 2.268 46.215 1.00 57.69 276 ASP A N 1
ATOM 2020 C CA . ASP A 1 276 ? -17.884 2.296 46.628 1.00 57.69 276 ASP A CA 1
ATOM 2021 C C . ASP A 1 276 ? -17.031 1.965 45.392 1.00 57.69 276 ASP A C 1
ATOM 2023 O O . ASP A 1 276 ? -17.361 1.025 44.660 1.00 57.69 276 ASP A O 1
ATOM 2027 N N . ILE A 1 277 ? -15.961 2.741 45.170 1.00 60.03 277 ILE A N 1
ATOM 2028 C CA . ILE A 1 277 ? -14.950 2.542 44.111 1.00 60.03 277 ILE A CA 1
ATOM 2029 C C . ILE A 1 277 ? -13.821 1.645 44.623 1.00 60.03 277 ILE A C 1
ATOM 2031 O O . ILE A 1 277 ? -13.302 1.928 45.729 1.00 60.03 277 ILE A O 1
#

Foldseek 3Di:
DKEKEAPEAEELVPDWADAFDFPDDDQFWTWGDDVQKIKIWGFGWDADPVRQIWHFTAKMWIGGNNHTRMMMGRFGHTPNVVVVCSVVGNVNVVCLRRLQEEYEYEDDFDEYEEESNHYAYEYEYEAAQVQWDWDDDPQWIWTDHPGYTYTYHPYQWYHHPQFIAGPVVRDTAGDAPPPPFKWKAQPVVRGTDPFGKTFDDDDDPWAGIEDAAADQTEMEITGADDHYEYAYHQYAYEHAYAETEYEDHPDHDNYHYHNHYYHYHYDDDPPDPPDDD